Protein AF-A0A3B9SQR9-F1 (afdb_monomer_lite)

Foldseek 3Di:
DCPVVVVVVVQVVVCVVVVHPDGAFDQADPLQVVLVVLLVVLLVQVVCVVVVRHDDDDDDDDQPDPPDDCPPPVDHSDDDQDQDVLLSVLSSVCSDPQNVVLVVVLQVLQKFADDDDDPDDPDDPDPPDGDHIYRNLSVCSSVPPVCVLVSCVQRQQQAADCPDDPRGSSNVRFCLVCLVSNDLSSVLSCCVRGVNDDPVLSVLLLLLLVLVLCLCLVVVPLVLLLQLVAPDDPVSNVVSLVVSQVVQVVVVDHGSDDDPSCCSQFHDPPPHGDPCNSSSSSSSNSSSSNSCVVVCVCVVPVVSGDRDDPPPDD

Secondary structure (DSSP, 8-state):
--HHHHHHHHHHHHHHHTT-SSPPPPSB-HHHHHHHHHHHHHHHHHHHHHTT-------------TTS-TT-TTS-S-------HHHHHHHHHHHSTTTHHHHHHHHHHTBPP------PPTT----S--SPBPBHHHHHHTTTTTTHHHHIIIIIS-----SS-TT-GGGS--HHHHGGG--HHHHHHHIIIII---HHHHHHHHHHHHHHHHHHHHHT-HHHHHHHHH--SHHHHHHHHHHHHHHHHHTTPPPSS-HHHHHHHHBSSSS-B-TTHHHHHHHHHHHHHHHHHHTTHHHH-GGGS-S-------

pLDDT: mean 83.34, std 16.12, range [33.16, 98.31]

Radius of gyration: 23.66 Å; chains: 1; bounding box: 67×44×63 Å

Structure (mmCIF, N/CA/C/O backbone):
data_AF-A0A3B9SQR9-F1
#
_entry.id   AF-A0A3B9SQR9-F1
#
loop_
_atom_site.group_PDB
_atom_site.id
_atom_site.type_symbol
_atom_site.label_atom_id
_atom_site.label_alt_id
_atom_site.label_comp_id
_atom_site.label_asym_id
_atom_site.label_entity_id
_atom_site.label_seq_id
_atom_site.pdbx_PDB_ins_code
_atom_site.Cartn_x
_atom_site.Cartn_y
_atom_site.Cartn_z
_atom_site.occupancy
_atom_site.B_iso_or_equiv
_atom_site.auth_seq_id
_atom_site.auth_comp_id
_atom_site.auth_asym_id
_atom_site.auth_atom_id
_atom_site.pdbx_PDB_model_num
ATOM 1 N N . ASP A 1 1 ? 6.479 4.827 -31.360 1.00 53.56 1 ASP A N 1
ATOM 2 C CA . ASP A 1 1 ? 7.588 5.596 -30.773 1.00 53.56 1 ASP A CA 1
ATOM 3 C C . ASP A 1 1 ? 8.910 5.028 -31.278 1.00 53.56 1 ASP A C 1
ATOM 5 O O . ASP A 1 1 ? 9.155 3.838 -31.109 1.00 53.56 1 ASP A O 1
ATOM 9 N N . LEU A 1 2 ? 9.697 5.840 -31.985 1.00 57.53 2 LEU A N 1
ATOM 10 C CA . LEU A 1 2 ? 10.984 5.440 -32.562 1.00 57.53 2 LEU A CA 1
ATOM 11 C C . LEU A 1 2 ? 12.154 5.707 -31.606 1.00 57.53 2 LEU A C 1
ATOM 13 O O . LEU A 1 2 ? 13.230 5.182 -31.853 1.00 57.53 2 LEU A O 1
ATOM 17 N N . ALA A 1 3 ? 11.965 6.436 -30.498 1.00 67.44 3 ALA A N 1
ATOM 18 C CA . ALA A 1 3 ? 13.071 6.897 -29.654 1.00 67.44 3 ALA A CA 1
ATOM 19 C C . ALA A 1 3 ? 13.888 5.747 -29.039 1.00 67.44 3 ALA A C 1
ATOM 21 O O . ALA A 1 3 ? 15.117 5.778 -29.060 1.00 67.44 3 ALA A O 1
ATOM 22 N N . PHE A 1 4 ? 13.223 4.698 -28.543 1.00 66.56 4 PHE A N 1
ATOM 23 C CA . PHE A 1 4 ? 13.908 3.517 -28.002 1.00 66.56 4 PHE A CA 1
ATOM 24 C C . PHE A 1 4 ? 14.622 2.714 -29.102 1.00 66.56 4 PHE A C 1
ATOM 26 O O . PHE A 1 4 ? 15.752 2.261 -28.920 1.00 66.56 4 PHE A O 1
ATOM 33 N N . LEU A 1 5 ? 13.998 2.586 -30.280 1.00 68.00 5 LEU A N 1
ATOM 34 C CA . LEU A 1 5 ? 14.600 1.924 -31.441 1.00 68.00 5 LEU A CA 1
ATOM 35 C C . LEU A 1 5 ? 15.814 2.703 -31.968 1.00 68.00 5 LEU A C 1
ATOM 37 O O . LEU A 1 5 ? 16.842 2.106 -32.270 1.00 68.00 5 LEU A O 1
ATOM 41 N N . GLU A 1 6 ? 15.704 4.023 -32.075 1.00 76.69 6 GLU A N 1
ATOM 42 C CA . GLU A 1 6 ? 16.765 4.933 -32.504 1.00 76.69 6 GLU A CA 1
ATOM 43 C C . GLU A 1 6 ? 17.919 4.944 -31.507 1.00 76.69 6 GLU A C 1
ATOM 45 O O . GLU A 1 6 ? 19.076 4.869 -31.920 1.00 76.69 6 GLU A O 1
ATOM 50 N N . TYR A 1 7 ? 17.620 4.957 -30.204 1.00 77.69 7 TYR A N 1
ATOM 51 C CA . TYR A 1 7 ? 18.622 4.799 -29.156 1.00 77.69 7 TYR A CA 1
ATOM 52 C C . TYR A 1 7 ? 19.372 3.473 -29.312 1.00 77.69 7 TYR A C 1
ATOM 54 O O . TYR A 1 7 ? 20.599 3.477 -29.414 1.00 77.69 7 TYR A O 1
ATOM 62 N N . ASN A 1 8 ? 18.653 2.353 -29.430 1.00 73.62 8 ASN A N 1
ATOM 63 C CA . ASN A 1 8 ? 19.270 1.035 -29.596 1.00 73.62 8 ASN A CA 1
ATOM 64 C C . ASN A 1 8 ? 20.097 0.941 -30.884 1.00 73.62 8 ASN A C 1
ATOM 66 O O . ASN A 1 8 ? 21.215 0.431 -30.853 1.00 73.62 8 ASN A O 1
ATOM 70 N N . ARG A 1 9 ? 19.602 1.483 -32.005 1.00 77.00 9 ARG A N 1
ATOM 71 C CA . ARG A 1 9 ? 20.349 1.560 -33.275 1.00 77.00 9 ARG A CA 1
ATOM 72 C C . ARG A 1 9 ? 21.627 2.378 -33.128 1.00 77.00 9 ARG A C 1
ATOM 74 O O . ARG A 1 9 ? 22.688 1.936 -33.550 1.00 77.00 9 ARG A O 1
ATOM 81 N N . ARG A 1 10 ? 21.557 3.534 -32.466 1.00 80.88 10 ARG A N 1
ATOM 82 C CA . ARG A 1 10 ? 22.725 4.388 -32.221 1.00 80.88 10 ARG A CA 1
ATOM 83 C C . ARG A 1 10 ? 23.763 3.691 -31.347 1.00 80.88 10 ARG A C 1
ATOM 85 O O . ARG A 1 10 ? 24.956 3.786 -31.620 1.00 80.88 10 ARG A O 1
ATOM 92 N N . VAL A 1 11 ? 23.318 2.998 -30.301 1.00 78.88 11 VAL A N 1
ATOM 93 C CA . VAL A 1 11 ? 24.189 2.234 -29.400 1.00 78.88 11 VAL A CA 1
ATOM 94 C C . VAL A 1 11 ? 24.839 1.054 -30.132 1.00 78.88 11 VAL A C 1
ATOM 96 O O . VAL A 1 11 ? 26.039 0.831 -29.963 1.00 78.88 11 VAL A O 1
ATOM 99 N N . LEU A 1 12 ? 24.091 0.358 -30.994 1.00 77.12 12 LEU A N 1
ATOM 100 C CA . LEU A 1 12 ? 24.608 -0.687 -31.885 1.00 77.12 12 LEU A CA 1
ATOM 101 C C . LEU A 1 12 ? 25.693 -0.153 -32.822 1.00 77.12 12 LEU A C 1
ATOM 103 O O . LEU A 1 12 ? 26.791 -0.707 -32.853 1.00 77.12 12 LEU A O 1
ATOM 107 N N . ASP A 1 13 ? 25.416 0.942 -33.530 1.00 81.25 13 ASP A N 1
ATOM 108 C CA . ASP A 1 13 ? 26.362 1.555 -34.465 1.00 81.25 13 ASP A CA 1
ATOM 109 C C . ASP A 1 13 ? 27.652 1.993 -33.757 1.00 81.25 13 ASP A C 1
ATOM 111 O O . ASP A 1 13 ? 28.753 1.832 -34.285 1.00 81.25 13 ASP A O 1
ATOM 115 N N . LEU A 1 14 ? 27.536 2.537 -32.541 1.00 81.44 14 LEU A N 1
ATOM 116 C CA . LEU A 1 14 ? 28.684 2.921 -31.719 1.00 81.44 14 LEU A CA 1
ATOM 117 C C . LEU A 1 14 ? 29.485 1.704 -31.241 1.00 81.44 14 LEU A C 1
ATOM 119 O O . LEU A 1 14 ? 30.714 1.736 -31.289 1.00 81.44 14 LEU A O 1
ATOM 123 N N . ALA A 1 15 ? 28.819 0.627 -30.816 1.00 77.31 15 ALA A N 1
ATOM 124 C CA . ALA A 1 15 ? 29.482 -0.609 -30.403 1.00 77.31 15 ALA A CA 1
ATOM 125 C C . ALA A 1 15 ? 30.232 -1.268 -31.573 1.00 77.31 15 ALA A C 1
ATOM 127 O O . ALA A 1 15 ? 31.388 -1.663 -31.409 1.00 77.31 15 ALA A O 1
ATOM 128 N N . GLN A 1 16 ? 29.619 -1.296 -32.763 1.00 78.75 16 GLN A N 1
ATOM 129 C CA . GLN A 1 16 ? 30.238 -1.794 -33.995 1.00 78.75 16 GLN A CA 1
ATOM 130 C C . GLN A 1 16 ? 31.461 -0.962 -34.392 1.00 78.75 16 GLN A C 1
ATOM 132 O O . GLN A 1 16 ? 32.530 -1.522 -34.632 1.00 78.75 16 GLN A O 1
ATOM 137 N N . LYS A 1 17 ? 31.345 0.375 -34.388 1.00 82.50 17 LYS A N 1
ATOM 138 C CA . LYS A 1 17 ? 32.472 1.286 -34.674 1.00 82.50 17 LYS A CA 1
ATOM 139 C C . LYS A 1 17 ? 33.614 1.153 -33.666 1.00 82.50 17 LYS A C 1
ATOM 141 O O . LYS A 1 17 ? 34.768 1.343 -34.032 1.00 82.50 17 LYS A O 1
ATOM 146 N N . ALA A 1 18 ? 33.306 0.813 -32.415 1.00 80.38 18 ALA A N 1
ATOM 147 C CA . ALA A 1 18 ? 34.290 0.569 -31.364 1.00 80.38 18 ALA A CA 1
ATOM 148 C C . ALA A 1 18 ? 34.871 -0.862 -31.373 1.00 80.38 18 ALA A C 1
ATOM 150 O O . ALA A 1 18 ? 35.645 -1.197 -30.477 1.00 80.38 18 ALA A O 1
ATOM 151 N N . GLY A 1 19 ? 34.486 -1.719 -32.331 1.00 77.06 19 GLY A N 1
ATOM 152 C CA . GLY A 1 19 ? 34.942 -3.111 -32.414 1.00 77.06 19 GLY A CA 1
ATOM 153 C C . GLY A 1 19 ? 34.480 -3.995 -31.249 1.00 77.06 19 GLY A C 1
ATOM 154 O O . GLY A 1 19 ? 35.086 -5.033 -30.985 1.00 77.06 19 GLY A O 1
ATOM 155 N N . ARG A 1 20 ? 33.434 -3.592 -30.515 1.00 74.44 20 ARG A N 1
ATOM 156 C CA . ARG A 1 20 ? 32.915 -4.352 -29.371 1.00 74.44 20 ARG A CA 1
ATOM 157 C C . ARG A 1 20 ? 31.997 -5.470 -29.856 1.00 74.44 20 ARG A C 1
ATOM 159 O O . ARG A 1 20 ? 31.099 -5.246 -30.659 1.00 74.44 20 ARG A O 1
ATOM 166 N N . THR A 1 21 ? 32.179 -6.667 -29.306 1.00 66.12 21 THR A N 1
ATOM 167 C CA . THR A 1 21 ? 31.341 -7.846 -29.594 1.00 66.12 21 THR A CA 1
ATOM 168 C C . THR A 1 21 ? 30.044 -7.886 -28.785 1.00 66.12 21 THR A C 1
ATOM 170 O O . THR A 1 21 ? 29.181 -8.719 -29.051 1.00 66.12 21 THR A O 1
ATOM 173 N N . LYS A 1 22 ? 29.892 -6.991 -27.801 1.00 64.75 22 LYS A N 1
ATOM 174 C CA . LYS A 1 22 ? 28.705 -6.868 -26.949 1.00 64.75 22 LYS A CA 1
ATOM 175 C C . LYS A 1 22 ? 28.190 -5.434 -26.967 1.00 64.75 22 LYS A C 1
ATOM 177 O O . LYS A 1 22 ? 28.981 -4.487 -26.957 1.00 64.75 22 LYS A O 1
ATOM 182 N N . MET A 1 23 ? 26.867 -5.288 -26.958 1.00 67.44 23 MET A N 1
ATOM 183 C CA . MET A 1 23 ? 26.247 -4.006 -26.637 1.00 67.44 23 MET A CA 1
ATOM 184 C C . MET A 1 23 ? 26.534 -3.630 -25.177 1.00 67.44 23 MET A C 1
ATOM 186 O O . MET A 1 23 ? 26.731 -4.527 -24.353 1.00 67.44 23 MET A O 1
ATOM 190 N N . PRO A 1 24 ? 26.558 -2.326 -24.850 1.00 68.56 24 PRO A N 1
ATOM 191 C CA . PRO A 1 24 ? 26.485 -1.869 -23.467 1.00 68.56 24 PRO A CA 1
ATOM 192 C C . PRO A 1 24 ? 25.310 -2.525 -22.735 1.00 68.56 24 PRO A C 1
ATOM 194 O O . PRO A 1 24 ? 24.259 -2.754 -23.343 1.00 68.56 24 PRO A O 1
ATOM 197 N N . GLU A 1 25 ? 25.487 -2.830 -21.449 1.00 68.12 25 GLU A N 1
ATOM 198 C CA . GLU A 1 25 ? 24.381 -3.331 -20.633 1.00 68.12 25 GLU A CA 1
ATOM 199 C C . GLU A 1 25 ? 23.263 -2.279 -20.559 1.00 68.12 25 GLU A C 1
ATOM 201 O O . GLU A 1 25 ? 23.493 -1.069 -20.641 1.00 68.12 25 GLU A O 1
ATOM 206 N N . ALA A 1 26 ? 22.017 -2.746 -20.453 1.00 73.19 26 ALA A N 1
ATOM 207 C CA . ALA A 1 26 ? 20.882 -1.851 -20.291 1.00 73.19 26 ALA A CA 1
ATOM 208 C C . ALA A 1 26 ? 20.986 -1.090 -18.959 1.00 73.19 26 ALA A C 1
ATOM 210 O O . ALA A 1 26 ? 21.482 -1.617 -17.965 1.00 73.19 26 ALA A O 1
ATOM 211 N N . ARG A 1 27 ? 20.432 0.130 -18.909 1.00 79.81 27 ARG A N 1
ATOM 212 C CA . ARG A 1 27 ? 20.433 0.961 -17.688 1.00 79.81 27 ARG A CA 1
ATOM 213 C C . ARG A 1 27 ? 19.773 0.276 -16.481 1.00 79.81 27 ARG A C 1
ATOM 215 O O . ARG A 1 27 ? 20.148 0.525 -15.335 1.00 79.81 27 ARG A O 1
ATOM 222 N N . SER A 1 28 ? 18.784 -0.575 -16.749 1.00 83.94 28 SER A N 1
ATOM 223 C CA . SER A 1 28 ? 17.898 -1.174 -15.756 1.00 83.94 28 SER A CA 1
ATOM 224 C C . SER A 1 28 ? 17.541 -2.609 -16.102 1.00 83.94 28 SER A C 1
ATOM 226 O O . SER A 1 28 ? 17.685 -3.034 -17.249 1.00 83.94 28 SER A O 1
ATOM 228 N N . SER A 1 29 ? 17.106 -3.371 -15.096 1.00 85.50 29 SER A N 1
ATOM 229 C CA . SER A 1 29 ? 16.683 -4.763 -15.289 1.00 85.50 29 SER A CA 1
ATOM 230 C C . SER A 1 29 ? 15.490 -4.816 -16.238 1.00 85.50 29 SER A C 1
ATOM 232 O O . SER A 1 29 ? 14.734 -3.853 -16.329 1.00 85.50 29 SER A O 1
ATOM 234 N N . ALA A 1 30 ? 15.299 -5.935 -16.938 1.00 83.38 30 ALA A N 1
ATOM 235 C CA . ALA A 1 30 ? 14.287 -6.038 -17.991 1.00 83.38 30 ALA A CA 1
ATOM 236 C C . ALA A 1 30 ? 12.873 -5.651 -17.517 1.00 83.38 30 ALA A C 1
ATOM 238 O O . ALA A 1 30 ? 12.218 -4.828 -18.151 1.00 83.38 30 ALA A O 1
ATOM 239 N N . LYS A 1 31 ? 12.433 -6.173 -16.365 1.00 87.25 31 LYS A N 1
ATOM 240 C CA . LYS A 1 31 ? 11.147 -5.836 -15.735 1.00 87.25 31 LYS A CA 1
ATOM 241 C C . LYS A 1 31 ? 11.047 -4.350 -15.369 1.00 87.25 31 LYS A C 1
ATOM 243 O O . LYS A 1 31 ? 10.080 -3.698 -15.750 1.00 87.25 31 LYS A O 1
ATOM 248 N N . THR A 1 32 ? 12.053 -3.794 -14.689 1.00 91.19 32 THR A N 1
ATOM 249 C CA . THR A 1 32 ? 12.128 -2.352 -14.386 1.00 91.19 32 THR A CA 1
ATOM 250 C C . THR A 1 32 ? 12.046 -1.508 -15.660 1.00 91.19 32 THR A C 1
ATOM 252 O O . THR A 1 32 ? 11.225 -0.599 -15.734 1.00 91.19 32 THR A O 1
ATOM 255 N N . LEU A 1 33 ? 12.845 -1.834 -16.678 1.00 87.62 33 LEU A N 1
ATOM 256 C CA . LEU A 1 33 ? 12.878 -1.122 -17.952 1.00 87.62 33 LEU A CA 1
ATOM 257 C C . LEU A 1 33 ? 11.531 -1.200 -18.681 1.00 87.62 33 LEU A C 1
ATOM 259 O O . LEU A 1 33 ? 11.102 -0.208 -19.266 1.00 87.62 33 LEU A O 1
ATOM 263 N N . LEU A 1 34 ? 10.850 -2.349 -18.629 1.00 86.75 34 LEU A N 1
ATOM 264 C CA . LEU A 1 34 ? 9.520 -2.522 -19.212 1.00 86.75 34 LEU A CA 1
ATOM 265 C C . LEU A 1 34 ? 8.506 -1.568 -18.569 1.00 86.75 34 LEU A C 1
ATOM 267 O O . LEU A 1 34 ? 7.811 -0.854 -19.286 1.00 86.75 34 LEU A O 1
ATOM 271 N N . ILE A 1 35 ? 8.465 -1.500 -17.236 1.00 90.69 35 ILE A N 1
ATOM 272 C CA . ILE A 1 35 ? 7.553 -0.599 -16.515 1.00 90.69 35 ILE A CA 1
ATOM 273 C C . ILE A 1 35 ? 7.898 0.870 -16.783 1.00 90.69 35 ILE A C 1
ATOM 275 O O . ILE A 1 35 ? 7.000 1.652 -17.080 1.00 90.69 35 ILE A O 1
ATOM 279 N N . GLU A 1 36 ? 9.182 1.247 -16.754 1.00 90.81 36 GLU A N 1
ATOM 280 C CA . GLU A 1 36 ? 9.615 2.605 -17.118 1.00 90.81 36 GLU A CA 1
ATOM 281 C C . GLU A 1 36 ? 9.166 2.991 -18.532 1.00 90.81 36 GLU A C 1
ATOM 283 O O . GLU A 1 36 ? 8.640 4.083 -18.738 1.00 90.81 36 GLU A O 1
ATOM 288 N N . THR A 1 37 ? 9.356 2.087 -19.497 1.00 86.56 37 THR A N 1
ATOM 289 C CA . THR A 1 37 ? 8.994 2.317 -20.901 1.00 86.56 37 THR A CA 1
ATOM 290 C C . THR A 1 37 ? 7.483 2.470 -21.052 1.00 86.56 37 THR A C 1
ATOM 292 O O . THR A 1 37 ? 7.031 3.384 -21.735 1.00 86.56 37 THR A O 1
ATOM 295 N N . LEU A 1 38 ? 6.691 1.621 -20.387 1.00 87.00 38 LEU A N 1
ATOM 296 C CA . LEU A 1 38 ? 5.229 1.716 -20.403 1.00 87.00 38 LEU A CA 1
ATOM 297 C C . LEU A 1 38 ? 4.740 3.030 -19.786 1.00 87.00 38 LEU A C 1
ATOM 299 O O . LEU A 1 38 ? 3.925 3.715 -20.395 1.00 87.00 38 LEU A O 1
ATOM 303 N N . LEU A 1 39 ? 5.269 3.419 -18.624 1.00 90.00 39 LEU A N 1
ATOM 304 C CA . LEU A 1 39 ? 4.906 4.680 -17.972 1.00 90.00 39 LEU A CA 1
ATOM 305 C C . LEU A 1 39 ? 5.284 5.898 -18.824 1.00 90.00 39 LEU A C 1
ATOM 307 O O . LEU A 1 39 ? 4.522 6.860 -18.896 1.00 90.00 39 LEU A O 1
ATOM 311 N N . GLU A 1 40 ? 6.445 5.871 -19.484 1.00 88.25 40 GLU A N 1
ATOM 312 C CA . GLU A 1 40 ? 6.863 6.948 -20.383 1.00 88.25 40 GLU A CA 1
ATOM 313 C C . GLU A 1 40 ? 5.946 7.060 -21.603 1.00 88.25 40 GLU A C 1
ATOM 315 O O . GLU A 1 40 ? 5.519 8.164 -21.950 1.00 88.25 40 GLU A O 1
ATOM 320 N N . ILE A 1 41 ? 5.628 5.928 -22.232 1.00 85.44 41 ILE A N 1
ATOM 321 C CA . ILE A 1 41 ? 4.713 5.874 -23.371 1.00 85.44 41 ILE A CA 1
ATOM 322 C C . ILE A 1 41 ? 3.344 6.431 -22.975 1.00 85.44 41 ILE A C 1
ATOM 324 O O . ILE A 1 41 ? 2.788 7.267 -23.682 1.00 85.44 41 ILE A O 1
ATOM 328 N N . GLU A 1 42 ? 2.815 6.015 -21.832 1.00 86.44 42 GLU A N 1
ATOM 329 C CA . GLU A 1 42 ? 1.477 6.410 -21.391 1.00 86.44 42 GLU A CA 1
ATOM 330 C C . GLU A 1 42 ? 1.413 7.865 -20.950 1.00 86.44 42 GLU A C 1
ATOM 332 O O . GLU A 1 42 ? 0.425 8.541 -21.226 1.00 86.44 42 GLU A O 1
ATOM 337 N N . ARG A 1 43 ? 2.498 8.404 -20.382 1.00 86.25 43 ARG A N 1
ATOM 338 C CA . ARG A 1 43 ? 2.622 9.849 -20.156 1.00 86.25 43 ARG A CA 1
ATOM 339 C C . ARG A 1 43 ? 2.481 10.627 -21.453 1.00 86.25 43 ARG A C 1
ATOM 341 O O . ARG A 1 43 ? 1.695 11.567 -21.510 1.00 86.25 43 ARG A O 1
ATOM 348 N N . ARG A 1 44 ? 3.188 10.205 -22.501 1.00 84.38 44 ARG A N 1
ATOM 349 C CA . ARG A 1 44 ? 3.092 10.857 -23.812 1.00 84.38 44 ARG A CA 1
ATOM 350 C C . ARG A 1 44 ? 1.694 10.723 -24.400 1.00 84.38 44 ARG A C 1
ATOM 352 O O . ARG A 1 44 ? 1.151 11.715 -24.861 1.00 84.38 44 ARG A O 1
ATOM 359 N N . ARG A 1 45 ? 1.073 9.539 -24.332 1.00 83.06 45 ARG A N 1
ATOM 360 C CA . ARG A 1 45 ? -0.311 9.352 -24.803 1.00 83.06 45 ARG A CA 1
ATOM 361 C C . ARG A 1 45 ? -1.293 10.252 -24.073 1.00 83.06 45 ARG A C 1
ATOM 363 O O . ARG A 1 45 ? -2.213 10.767 -24.698 1.00 83.06 45 ARG A O 1
ATOM 370 N N . TRP A 1 46 ? -1.122 10.412 -22.764 1.00 82.81 46 TRP A N 1
ATOM 371 C CA . TRP A 1 46 ? -1.974 11.273 -21.959 1.00 82.81 46 TRP A CA 1
ATOM 372 C C . TRP A 1 46 ? -1.819 12.744 -22.370 1.00 82.81 46 TRP A C 1
ATOM 374 O O . TRP A 1 46 ? -2.827 13.404 -22.614 1.00 82.81 46 TRP A O 1
ATOM 384 N N . GLU A 1 47 ? -0.583 13.224 -22.544 1.00 84.25 47 GLU A N 1
ATOM 385 C CA . GLU A 1 47 ? -0.277 14.570 -23.061 1.00 84.25 47 GLU A CA 1
ATOM 386 C C . GLU A 1 47 ? -0.858 14.773 -24.480 1.00 84.25 47 GLU A C 1
ATOM 388 O O . GLU A 1 47 ? -1.602 15.718 -24.735 1.00 84.25 47 GLU A O 1
ATOM 393 N N . GLU A 1 48 ? -0.624 13.831 -25.395 1.00 84.50 48 GLU A N 1
ATOM 394 C CA . GLU A 1 48 ? -1.134 13.875 -26.770 1.00 84.50 48 GLU A CA 1
ATOM 395 C C . GLU A 1 48 ? -2.671 13.821 -26.837 1.00 84.50 48 GLU A C 1
ATOM 397 O O . GLU A 1 48 ? -3.288 14.467 -27.689 1.00 84.50 48 GLU A O 1
ATOM 402 N N . ALA A 1 49 ? -3.319 13.069 -25.942 1.00 82.19 49 ALA A N 1
ATOM 403 C CA . ALA A 1 49 ? -4.774 13.016 -25.846 1.00 82.19 49 ALA A CA 1
ATOM 404 C C . ALA A 1 49 ? -5.364 14.358 -25.386 1.00 82.19 49 ALA A C 1
ATOM 406 O O . ALA A 1 49 ? -6.403 14.766 -25.914 1.00 82.19 49 ALA A O 1
ATOM 407 N N . GLN A 1 50 ? -4.697 15.069 -24.467 1.00 81.75 50 GLN A N 1
ATOM 408 C CA . GLN A 1 50 ? -5.077 16.441 -24.100 1.00 81.75 50 GLN A CA 1
ATOM 409 C C . GLN A 1 50 ? -4.979 17.393 -25.297 1.00 81.75 50 GLN A C 1
ATOM 411 O O . GLN A 1 50 ? -5.878 18.208 -25.512 1.00 81.75 50 GLN A O 1
ATOM 416 N N . ASP A 1 51 ? -3.974 17.191 -26.148 1.00 85.38 51 ASP A N 1
ATOM 417 C CA . ASP A 1 51 ? -3.789 17.915 -27.410 1.00 85.38 51 ASP A CA 1
ATOM 418 C C . ASP A 1 51 ? -4.682 17.402 -28.563 1.00 85.38 51 ASP A C 1
ATOM 420 O O . ASP A 1 51 ? -4.539 17.8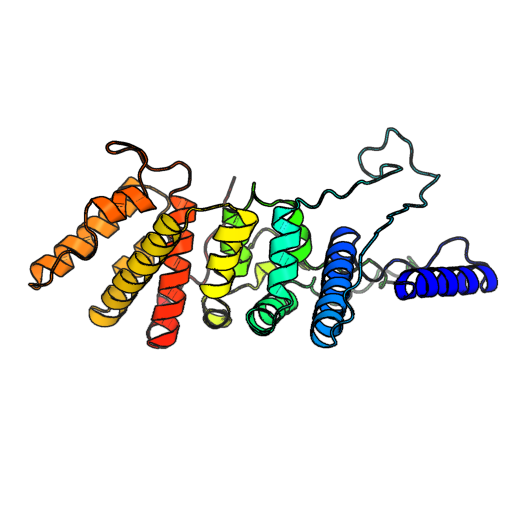31 -29.713 1.00 85.38 51 ASP A O 1
ATOM 424 N N . ARG A 1 52 ? -5.637 16.499 -28.277 1.00 80.31 52 ARG A N 1
ATOM 425 C CA . ARG A 1 52 ? -6.571 15.869 -29.236 1.00 80.31 52 ARG A CA 1
ATOM 426 C C . ARG A 1 52 ? -5.880 15.099 -30.371 1.00 80.31 52 ARG A C 1
ATOM 428 O O . ARG A 1 52 ? -6.385 15.052 -31.495 1.00 80.31 52 ARG A O 1
ATOM 435 N N . ARG A 1 53 ? -4.742 14.467 -30.084 1.00 79.75 53 ARG A N 1
ATOM 436 C CA . ARG A 1 53 ? -3.952 13.647 -31.018 1.00 79.75 53 ARG A CA 1
ATOM 437 C C . ARG A 1 53 ? -3.713 12.239 -30.454 1.00 79.75 53 ARG A C 1
ATOM 439 O O . ARG A 1 53 ? -2.575 11.886 -30.180 1.00 79.75 53 ARG A O 1
ATOM 446 N N . PRO A 1 54 ? -4.754 11.413 -30.261 1.00 71.81 54 PRO A N 1
ATOM 447 C CA . PRO A 1 54 ? -4.580 10.105 -29.637 1.00 71.81 54 PRO A CA 1
ATOM 448 C C . PRO A 1 54 ? -3.649 9.201 -30.458 1.00 71.81 54 PRO A C 1
ATOM 450 O O . PRO A 1 54 ? -3.735 9.157 -31.687 1.00 71.81 54 PRO A O 1
ATOM 453 N N . SER A 1 55 ? -2.804 8.434 -29.770 1.00 67.56 55 SER A N 1
ATOM 454 C CA . SER A 1 55 ? -1.860 7.496 -30.381 1.00 67.56 55 SER A CA 1
ATOM 455 C C . SER A 1 55 ? -2.031 6.064 -29.858 1.00 67.56 55 SER A C 1
ATOM 457 O O . SER A 1 55 ? -2.546 5.818 -28.758 1.00 67.56 55 SER A O 1
ATOM 459 N N . SER A 1 56 ? -1.625 5.098 -30.687 1.00 64.19 56 SER A N 1
ATOM 460 C CA . SER A 1 56 ? -1.609 3.664 -30.379 1.00 64.19 56 SER A CA 1
ATOM 461 C C . SER A 1 56 ? -0.191 3.175 -30.089 1.00 64.19 56 SER A C 1
ATOM 463 O O . SER A 1 56 ? 0.769 3.637 -30.709 1.00 64.19 56 SER A O 1
ATOM 465 N N . VAL A 1 57 ? -0.065 2.177 -29.214 1.00 62.66 57 VAL A N 1
ATOM 466 C CA . VAL A 1 57 ? 1.223 1.601 -28.804 1.00 62.66 57 VAL A CA 1
ATOM 467 C C . VAL A 1 57 ? 1.335 0.172 -29.299 1.00 62.66 57 VAL A C 1
ATOM 469 O O . VAL A 1 57 ? 0.413 -0.625 -29.154 1.00 62.66 57 VAL A O 1
ATOM 472 N N . THR A 1 58 ? 2.498 -0.169 -29.839 1.00 57.59 58 THR A N 1
ATOM 473 C CA . THR A 1 58 ? 2.871 -1.552 -30.133 1.00 57.59 58 THR A CA 1
ATOM 474 C C . THR A 1 58 ? 4.300 -1.757 -29.658 1.00 57.59 58 THR A C 1
ATOM 476 O O . THR A 1 58 ? 5.203 -1.043 -30.096 1.00 57.59 58 THR A O 1
ATOM 479 N N . ALA A 1 59 ? 4.499 -2.700 -28.740 1.00 59.50 59 ALA A N 1
ATOM 480 C CA . ALA A 1 59 ? 5.801 -3.015 -28.169 1.00 59.50 59 ALA A CA 1
ATOM 481 C C . ALA A 1 59 ? 6.285 -4.381 -28.671 1.00 59.50 59 ALA A C 1
ATOM 483 O O . ALA A 1 59 ? 5.522 -5.344 -28.689 1.00 59.50 59 ALA A O 1
ATOM 484 N N . TYR A 1 60 ? 7.561 -4.458 -29.049 1.00 59.50 60 TYR A N 1
ATOM 485 C CA . TYR A 1 60 ? 8.240 -5.695 -29.430 1.00 59.50 60 TYR A CA 1
ATOM 486 C C . TYR A 1 60 ? 9.472 -5.862 -28.539 1.00 59.50 60 TYR A C 1
ATOM 488 O O . TYR A 1 60 ? 10.331 -4.979 -28.513 1.00 59.50 60 TYR A O 1
ATOM 496 N N . LEU A 1 61 ? 9.566 -6.979 -27.816 1.00 61.28 61 LEU A N 1
ATOM 497 C CA . LEU A 1 61 ? 10.749 -7.344 -27.036 1.00 61.28 61 LEU A CA 1
ATOM 498 C C . LEU A 1 61 ? 11.505 -8.451 -27.771 1.00 61.28 61 LEU A C 1
ATOM 500 O O . LEU A 1 61 ? 10.943 -9.506 -28.046 1.00 61.28 61 LEU A O 1
ATOM 504 N N . LEU A 1 62 ? 12.775 -8.206 -28.087 1.00 62.38 62 LEU A N 1
ATOM 505 C CA . LEU A 1 62 ? 13.647 -9.159 -28.771 1.00 62.38 62 LEU A CA 1
ATOM 506 C C . LEU A 1 62 ? 14.913 -9.345 -27.925 1.00 62.38 62 LEU A C 1
ATOM 508 O O . LEU A 1 62 ? 15.720 -8.419 -27.824 1.00 62.38 62 LEU A O 1
ATOM 512 N N . SER A 1 63 ? 15.090 -10.514 -27.301 1.00 53.94 63 SER A N 1
ATOM 513 C CA . SER A 1 63 ? 16.345 -10.875 -26.630 1.00 53.94 63 SER A CA 1
ATOM 514 C C . SER A 1 63 ? 17.323 -11.463 -27.645 1.00 53.94 63 SER A C 1
ATOM 516 O O . SER A 1 63 ? 16.965 -12.306 -28.463 1.00 53.94 63 SER A O 1
ATOM 518 N N . ASN A 1 64 ? 18.576 -11.008 -27.608 1.00 53.97 64 ASN A N 1
ATOM 519 C CA . ASN A 1 64 ? 19.621 -11.467 -28.520 1.00 53.97 64 ASN A CA 1
ATOM 520 C C . ASN A 1 64 ? 20.696 -12.232 -27.736 1.00 53.97 64 ASN A C 1
ATOM 522 O O . ASN A 1 64 ? 21.831 -11.779 -27.604 1.00 53.97 64 ASN A O 1
ATOM 526 N N . SER A 1 65 ? 20.328 -13.378 -27.160 1.00 53.09 65 SER A N 1
ATOM 527 C CA . SER A 1 65 ? 21.278 -14.317 -26.555 1.00 53.09 65 SER A CA 1
ATOM 528 C C . SER A 1 65 ? 21.257 -15.640 -27.318 1.00 53.09 65 SER A C 1
ATOM 530 O O . SER A 1 65 ? 20.806 -16.664 -26.823 1.00 53.09 65 SER A O 1
ATOM 532 N N . GLY A 1 66 ? 21.785 -15.647 -28.543 1.00 50.94 66 GLY A N 1
ATOM 533 C CA . GLY A 1 66 ? 21.947 -16.876 -29.335 1.00 50.94 66 GLY A CA 1
ATOM 534 C C . GLY A 1 66 ? 23.000 -17.861 -28.793 1.00 50.94 66 GLY A C 1
ATOM 535 O O . GLY A 1 66 ? 23.491 -18.683 -29.558 1.00 50.94 66 GLY A O 1
ATOM 536 N N . GLN A 1 67 ? 23.406 -17.749 -27.520 1.00 52.84 67 GLN A N 1
ATOM 537 C CA . GLN A 1 67 ? 24.451 -18.573 -26.891 1.00 52.84 67 GLN A CA 1
ATOM 538 C C . GLN A 1 67 ? 24.001 -19.307 -25.619 1.00 52.84 67 GLN A C 1
ATOM 540 O O . GLN A 1 67 ? 24.798 -20.051 -25.048 1.00 52.84 67 GLN A O 1
ATOM 545 N N . SER A 1 68 ? 22.763 -19.132 -25.157 1.00 53.66 68 SER A N 1
ATOM 546 C CA . SER A 1 68 ? 22.251 -19.893 -24.016 1.00 53.66 68 SER A CA 1
ATOM 547 C C . SER A 1 68 ? 21.787 -21.282 -24.446 1.00 53.66 68 SER A C 1
ATOM 549 O O . SER A 1 68 ? 21.105 -21.448 -25.459 1.00 53.66 68 SER A O 1
ATOM 551 N N . ASN A 1 69 ? 22.171 -22.297 -23.670 1.00 54.78 69 ASN A N 1
ATOM 552 C CA . ASN A 1 69 ? 21.665 -23.653 -23.835 1.00 54.78 69 ASN A CA 1
ATOM 553 C C . ASN A 1 69 ? 20.133 -23.625 -23.641 1.00 54.78 69 ASN A C 1
ATOM 555 O O . ASN A 1 69 ? 19.689 -23.143 -22.600 1.00 54.78 69 ASN A O 1
ATOM 559 N N . PRO A 1 70 ? 19.321 -24.153 -24.578 1.00 56.59 70 PRO A N 1
ATOM 560 C CA . PRO A 1 70 ? 17.864 -24.221 -24.429 1.00 56.59 70 PRO A CA 1
ATOM 561 C C . PRO A 1 70 ? 17.381 -24.947 -23.163 1.00 56.59 70 PRO A C 1
ATOM 563 O O . PRO A 1 70 ? 16.217 -24.819 -22.802 1.00 56.59 70 PRO A O 1
ATOM 566 N N . LEU A 1 71 ? 18.261 -25.714 -22.511 1.00 56.34 71 LEU A N 1
ATOM 567 C CA . LEU A 1 71 ? 18.002 -26.463 -21.280 1.00 56.34 71 LEU A CA 1
ATOM 568 C C . LEU A 1 71 ? 18.559 -25.788 -20.009 1.00 56.34 71 LEU A C 1
ATOM 570 O O . LEU A 1 71 ? 18.460 -26.366 -18.930 1.00 56.34 71 LEU A O 1
ATOM 574 N N . ASP A 1 72 ? 19.179 -24.607 -20.107 1.00 60.25 72 ASP A N 1
ATOM 575 C CA . ASP A 1 72 ? 19.645 -23.857 -18.933 1.00 60.25 72 ASP A CA 1
ATOM 576 C C . ASP A 1 72 ? 18.520 -22.969 -18.383 1.00 60.25 72 ASP A C 1
ATOM 578 O O . ASP A 1 72 ? 18.336 -21.828 -18.807 1.00 60.25 72 ASP A O 1
ATOM 582 N N . GLU A 1 73 ? 17.771 -23.491 -17.406 1.00 55.22 73 GLU A N 1
ATOM 583 C CA . GLU A 1 73 ? 16.690 -22.765 -16.715 1.00 55.22 73 GLU A CA 1
ATOM 584 C C . GLU A 1 73 ? 17.158 -21.463 -16.041 1.00 55.22 73 GLU A C 1
ATOM 586 O O . GLU A 1 73 ? 16.340 -20.597 -15.734 1.00 55.22 73 GLU A O 1
ATOM 591 N N . ARG A 1 74 ? 18.464 -21.294 -15.789 1.00 55.16 74 ARG A N 1
ATOM 592 C CA . ARG A 1 74 ? 19.000 -20.075 -15.162 1.00 55.16 74 ARG A CA 1
ATOM 593 C C . ARG A 1 74 ? 19.263 -18.958 -16.163 1.00 55.16 74 ARG A C 1
ATOM 595 O O . ARG A 1 74 ? 19.482 -17.828 -15.730 1.00 55.16 74 ARG A O 1
ATOM 602 N N . ASN A 1 75 ? 19.307 -19.270 -17.456 1.00 54.41 75 ASN A N 1
ATOM 603 C CA . ASN A 1 75 ? 19.640 -18.312 -18.501 1.00 54.41 75 ASN A CA 1
ATOM 604 C C . ASN A 1 75 ? 18.967 -18.720 -19.825 1.00 54.41 75 ASN A C 1
ATOM 606 O O . ASN A 1 75 ? 19.659 -19.084 -20.779 1.00 54.41 75 ASN A O 1
ATOM 610 N N . PRO A 1 76 ? 17.624 -18.726 -19.891 1.00 55.94 76 PRO A N 1
ATOM 611 C CA . PRO A 1 76 ? 16.920 -19.212 -21.067 1.00 55.94 76 PRO A CA 1
ATOM 612 C C . PRO A 1 76 ? 17.239 -18.345 -22.301 1.00 55.94 76 PRO A C 1
ATOM 614 O O . PRO A 1 76 ? 17.500 -17.146 -22.187 1.00 55.94 76 PRO A O 1
ATOM 617 N N . PRO A 1 77 ? 17.227 -18.922 -23.515 1.00 57.88 77 PRO A N 1
ATOM 618 C CA . PRO A 1 77 ? 17.444 -18.172 -24.758 1.00 57.88 77 PRO A CA 1
ATOM 619 C C . PRO A 1 77 ? 16.354 -17.125 -25.040 1.00 57.88 77 PRO A C 1
ATOM 621 O O . PRO A 1 77 ? 16.590 -16.175 -25.790 1.00 57.88 77 PRO A O 1
ATOM 624 N N . LEU A 1 78 ? 15.181 -17.280 -24.422 1.00 62.84 78 LEU A N 1
ATOM 625 C CA . LEU A 1 78 ? 14.049 -16.368 -24.506 1.00 62.84 78 LEU A CA 1
ATOM 626 C C . LEU A 1 78 ? 13.370 -16.279 -23.136 1.00 62.84 78 LEU A C 1
ATOM 628 O O . LEU A 1 78 ? 12.871 -17.283 -22.636 1.00 62.84 78 LEU A O 1
ATOM 632 N N . ASP A 1 79 ? 13.306 -15.070 -22.583 1.00 62.31 79 ASP A N 1
ATOM 633 C CA . ASP A 1 79 ? 12.481 -14.746 -21.419 1.00 62.31 79 ASP A CA 1
ATOM 634 C C . ASP A 1 79 ? 11.255 -13.952 -21.874 1.00 62.31 79 ASP A C 1
ATOM 636 O O . ASP A 1 79 ? 11.380 -12.914 -22.531 1.00 62.31 79 ASP A O 1
ATOM 640 N N . ILE A 1 80 ? 10.064 -14.427 -21.507 1.00 67.12 80 ILE A N 1
ATOM 641 C CA . ILE A 1 80 ? 8.801 -13.735 -21.776 1.00 67.12 80 ILE A CA 1
ATOM 642 C C . ILE A 1 80 ? 8.296 -13.130 -20.469 1.00 67.12 80 ILE A C 1
ATOM 644 O O . ILE A 1 80 ? 7.995 -13.836 -19.508 1.00 67.12 80 ILE A O 1
ATOM 648 N N . TYR A 1 81 ? 8.184 -11.803 -20.438 1.00 71.94 81 TYR A N 1
ATOM 649 C CA . TYR A 1 81 ? 7.604 -11.086 -19.308 1.00 71.94 81 TYR A CA 1
ATOM 650 C C . TYR A 1 81 ? 6.120 -10.851 -19.561 1.00 71.94 81 TYR A C 1
ATOM 652 O O . TYR A 1 81 ? 5.742 -10.084 -20.446 1.00 71.94 81 TYR A O 1
ATOM 660 N N . HIS A 1 82 ? 5.282 -11.502 -18.762 1.00 73.56 82 HIS A N 1
ATOM 661 C CA . HIS A 1 82 ? 3.839 -11.315 -18.797 1.00 73.56 82 HIS A CA 1
ATOM 662 C C . HIS A 1 82 ? 3.436 -10.233 -17.797 1.00 73.56 82 HIS A C 1
ATOM 664 O O . HIS A 1 82 ? 3.713 -10.354 -16.605 1.00 73.56 82 HIS A O 1
ATOM 670 N N . LEU A 1 83 ? 2.790 -9.176 -18.290 1.00 76.81 83 LEU A N 1
ATOM 671 C CA . LEU A 1 83 ? 2.177 -8.144 -17.463 1.00 76.81 83 LEU A CA 1
ATOM 672 C C . LEU A 1 83 ? 0.656 -8.223 -17.664 1.00 76.81 83 LEU A C 1
ATOM 674 O O . LEU A 1 83 ? 0.205 -7.975 -18.785 1.00 76.81 83 LEU A O 1
ATOM 678 N N . PRO A 1 84 ? -0.125 -8.608 -16.638 1.00 78.38 84 PRO A N 1
ATOM 679 C CA . PRO A 1 84 ? -1.581 -8.674 -16.744 1.00 78.38 84 PRO A CA 1
ATOM 680 C C . PRO A 1 84 ? -2.192 -7.322 -17.138 1.00 78.38 84 PRO A C 1
ATOM 682 O O . PRO A 1 84 ? -1.648 -6.264 -16.800 1.00 78.38 84 PRO A O 1
ATOM 685 N N . LEU A 1 85 ? -3.327 -7.347 -17.843 1.00 78.88 85 LEU A N 1
ATOM 686 C CA . LEU A 1 85 ? -3.999 -6.132 -18.326 1.00 78.88 85 LEU A CA 1
ATOM 687 C C . LEU A 1 85 ? -4.427 -5.225 -17.165 1.00 78.88 85 LEU A C 1
ATOM 689 O O . LEU A 1 85 ? -4.320 -4.005 -17.251 1.00 78.88 85 LEU A O 1
ATOM 693 N N . GLU A 1 86 ? -4.818 -5.825 -16.052 1.00 83.94 86 GLU A N 1
ATOM 694 C CA . GLU A 1 86 ? -5.148 -5.178 -14.785 1.00 83.94 86 GLU A CA 1
ATOM 695 C C . GLU A 1 86 ? -3.998 -4.282 -14.294 1.00 83.94 86 GLU A C 1
ATOM 697 O O . GLU A 1 86 ? -4.195 -3.122 -13.926 1.00 83.94 86 GLU A O 1
ATOM 702 N N . ILE A 1 87 ? -2.756 -4.777 -14.382 1.00 87.31 87 ILE A N 1
ATOM 703 C CA . ILE A 1 87 ? -1.561 -4.006 -14.018 1.00 87.31 87 ILE A CA 1
ATOM 704 C C . ILE A 1 87 ? -1.314 -2.878 -15.016 1.00 87.31 87 ILE A C 1
ATOM 706 O O . ILE A 1 87 ? -0.893 -1.794 -14.615 1.00 87.31 87 ILE A O 1
ATOM 710 N N . THR A 1 88 ? -1.598 -3.088 -16.305 1.00 84.81 88 THR A N 1
ATOM 711 C CA . THR A 1 88 ? -1.476 -2.007 -17.293 1.00 84.81 88 THR A CA 1
ATOM 712 C C . THR A 1 88 ? -2.478 -0.882 -17.026 1.00 84.81 88 THR A C 1
ATOM 714 O O . THR A 1 88 ? -2.058 0.267 -16.926 1.00 84.81 88 THR A O 1
ATOM 717 N N . SER A 1 89 ? -3.754 -1.190 -16.772 1.00 86.62 89 SER A N 1
ATOM 718 C CA . SER A 1 89 ? -4.780 -0.197 -16.406 1.00 86.62 89 SER A CA 1
ATOM 719 C C . SER A 1 89 ? -4.416 0.575 -15.135 1.00 86.62 89 SER A C 1
ATOM 721 O O . SER A 1 89 ? -4.552 1.804 -15.076 1.00 86.62 89 SER A O 1
ATOM 723 N N . PHE A 1 90 ? -3.873 -0.129 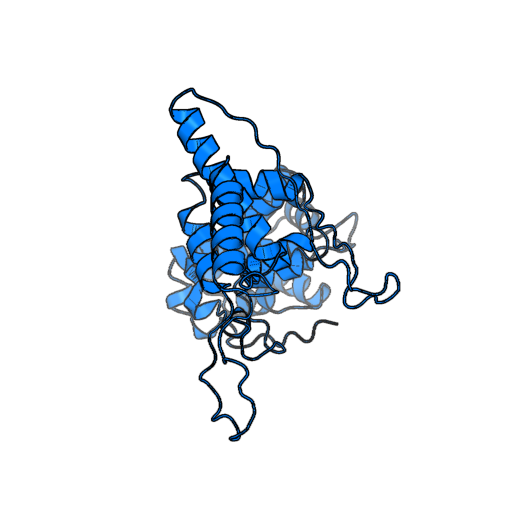-14.139 1.00 92.81 90 PHE A N 1
ATOM 724 C CA . PHE A 1 90 ? -3.332 0.480 -12.928 1.00 92.81 90 PHE A CA 1
ATOM 725 C C . PHE A 1 90 ? -2.190 1.462 -13.242 1.00 92.81 90 PHE A C 1
ATOM 727 O O . PHE A 1 90 ? -2.259 2.626 -12.846 1.00 92.81 90 PHE A O 1
ATOM 734 N N . LEU A 1 91 ? -1.176 1.042 -14.007 1.00 91.75 91 LEU A N 1
ATOM 735 C CA . LEU A 1 91 ? -0.052 1.900 -14.412 1.00 91.75 91 LEU A CA 1
ATOM 736 C C . LEU A 1 91 ? -0.505 3.127 -15.205 1.00 91.75 91 LEU A C 1
ATOM 738 O O . LEU A 1 91 ? 0.027 4.216 -14.997 1.00 91.75 91 LEU A O 1
ATOM 742 N N . PHE A 1 92 ? -1.503 2.978 -16.076 1.00 88.81 92 PHE A N 1
ATOM 743 C CA . PHE A 1 92 ? -2.034 4.086 -16.874 1.00 88.81 92 PHE A CA 1
ATOM 744 C C . PHE A 1 92 ? -2.700 5.130 -15.977 1.00 88.81 92 PHE A C 1
ATOM 746 O O . PHE A 1 92 ? -2.502 6.333 -16.147 1.00 88.81 92 PHE A O 1
ATOM 753 N N . SER A 1 93 ? -3.424 4.675 -14.956 1.00 92.06 93 SER A N 1
ATOM 754 C CA . SER A 1 93 ? -4.039 5.560 -13.967 1.00 92.06 93 SER A CA 1
ATOM 755 C C . SER A 1 93 ? -2.993 6.330 -13.150 1.00 92.06 93 SER A C 1
ATOM 757 O O . SER A 1 93 ? -3.184 7.518 -12.871 1.00 92.06 93 SER A O 1
ATOM 759 N N . LEU A 1 94 ? -1.858 5.699 -12.823 1.00 93.06 94 LEU A N 1
ATOM 760 C CA . LEU A 1 94 ? -0.765 6.310 -12.051 1.00 93.06 94 LEU A CA 1
ATOM 761 C C . LEU A 1 94 ? -0.063 7.475 -12.766 1.00 93.06 94 LEU A C 1
ATOM 763 O O . LEU A 1 94 ? 0.546 8.317 -12.106 1.00 93.06 94 LEU A O 1
ATOM 767 N N . VAL A 1 95 ? -0.149 7.543 -14.096 1.00 89.50 95 VAL A N 1
ATOM 768 C CA . VAL A 1 95 ? 0.428 8.636 -14.897 1.00 89.50 95 VAL A CA 1
ATOM 769 C C . VAL A 1 95 ? -0.343 9.946 -14.719 1.00 89.50 95 VAL A C 1
ATOM 771 O O . VAL A 1 95 ? 0.239 11.023 -14.862 1.00 89.50 95 VAL A O 1
ATOM 774 N N . SER A 1 96 ? -1.630 9.871 -14.376 1.00 88.94 96 SER A N 1
ATOM 775 C CA . SER A 1 96 ? -2.469 11.056 -14.196 1.00 88.94 96 SER A CA 1
ATOM 776 C C . SER A 1 96 ? -2.021 11.920 -13.012 1.00 88.94 96 SER A C 1
ATOM 778 O O . SER A 1 96 ? -1.527 11.419 -11.996 1.00 88.94 96 SER A O 1
ATOM 780 N N . ASP A 1 97 ? -2.284 13.226 -13.100 1.00 88.81 97 ASP A N 1
ATOM 781 C CA . ASP A 1 97 ? -1.954 14.199 -12.046 1.00 88.81 97 ASP A CA 1
ATOM 782 C C . ASP A 1 97 ? -2.561 13.850 -10.682 1.00 88.81 97 ASP A C 1
ATOM 784 O O . ASP A 1 97 ? -2.045 14.259 -9.643 1.00 88.81 97 ASP A O 1
ATOM 788 N N . ALA A 1 98 ? -3.635 13.054 -10.666 1.00 91.75 98 ALA A N 1
ATOM 789 C CA . ALA A 1 98 ? -4.250 12.595 -9.434 1.00 91.75 98 ALA A CA 1
ATOM 790 C C . ALA A 1 98 ? -3.297 11.723 -8.597 1.00 91.75 98 ALA A C 1
ATOM 792 O O . ALA A 1 98 ? -3.293 11.858 -7.378 1.00 91.75 98 ALA A O 1
ATOM 793 N N . TYR A 1 99 ? -2.501 10.844 -9.204 1.00 94.94 99 TYR A N 1
ATOM 794 C CA . TYR A 1 99 ? -1.728 9.832 -8.465 1.00 94.94 99 TYR A CA 1
ATOM 795 C C . TYR A 1 99 ? -0.213 9.995 -8.613 1.00 94.94 99 TYR A C 1
ATOM 797 O O . TYR A 1 99 ? 0.552 9.468 -7.804 1.00 94.94 99 TYR A O 1
ATOM 805 N N . ARG A 1 100 ? 0.227 10.742 -9.630 1.00 92.50 100 ARG A N 1
ATOM 806 C CA . ARG A 1 100 ? 1.624 10.817 -10.061 1.00 92.50 100 ARG A CA 1
ATOM 807 C C . ARG A 1 100 ? 2.598 11.223 -8.956 1.00 92.50 100 ARG A C 1
ATOM 809 O O . ARG A 1 100 ? 3.660 10.618 -8.840 1.00 92.50 100 ARG A O 1
ATOM 816 N N . SER A 1 101 ? 2.281 12.248 -8.166 1.00 94.81 101 SER A N 1
ATOM 817 C CA . SER A 1 101 ? 3.191 12.753 -7.125 1.00 94.81 101 SER A CA 1
ATOM 818 C C . SER A 1 101 ? 3.421 11.722 -6.016 1.00 94.81 101 SER A C 1
ATOM 820 O O . SER A 1 101 ? 4.567 11.406 -5.697 1.00 94.81 101 SER A O 1
ATOM 822 N N . GLU A 1 102 ? 2.341 11.156 -5.479 1.00 95.12 102 GLU A N 1
ATOM 823 C CA . GLU A 1 102 ? 2.372 10.131 -4.430 1.00 95.12 102 GLU A CA 1
ATOM 824 C C . GLU A 1 102 ? 3.070 8.856 -4.927 1.00 95.12 102 GLU A C 1
ATOM 826 O O . GLU A 1 102 ? 3.943 8.308 -4.250 1.00 95.12 102 GLU A O 1
ATOM 831 N N . TRP A 1 103 ? 2.753 8.418 -6.150 1.00 96.44 103 TRP A N 1
ATOM 832 C CA . TRP A 1 103 ? 3.375 7.244 -6.759 1.00 96.44 103 TRP A CA 1
ATOM 833 C C . TRP A 1 103 ? 4.878 7.419 -6.984 1.00 96.44 103 TRP A C 1
ATOM 835 O O . TRP A 1 103 ? 5.664 6.514 -6.682 1.00 96.44 103 TRP A O 1
ATOM 845 N N . ASN A 1 104 ? 5.301 8.585 -7.477 1.00 96.19 104 ASN A N 1
ATOM 846 C CA . ASN A 1 104 ? 6.716 8.878 -7.687 1.00 96.19 104 ASN A CA 1
ATOM 847 C C . ASN A 1 104 ? 7.481 8.892 -6.361 1.00 96.19 104 ASN A C 1
ATOM 849 O O . ASN A 1 104 ? 8.557 8.305 -6.282 1.00 96.19 104 ASN A O 1
ATOM 853 N N . ALA A 1 105 ? 6.898 9.455 -5.298 1.00 96.69 105 ALA A N 1
ATOM 854 C CA . ALA A 1 105 ? 7.525 9.470 -3.979 1.00 96.69 105 ALA A CA 1
ATOM 855 C C . ALA A 1 105 ? 7.778 8.053 -3.424 1.00 96.69 105 ALA A C 1
ATOM 857 O O . ALA A 1 105 ? 8.809 7.818 -2.785 1.00 96.69 105 ALA A O 1
ATOM 858 N N . ILE A 1 106 ? 6.874 7.099 -3.684 1.00 96.88 106 ILE A N 1
ATOM 859 C CA . ILE A 1 106 ? 7.059 5.676 -3.341 1.00 96.88 106 ILE A CA 1
ATOM 860 C C . ILE A 1 106 ? 8.101 5.027 -4.263 1.00 96.88 106 ILE A C 1
ATOM 862 O O . ILE A 1 106 ? 8.985 4.312 -3.785 1.00 96.88 106 ILE A O 1
ATOM 866 N N . THR A 1 107 ? 8.020 5.296 -5.568 1.00 96.50 107 THR A N 1
ATOM 867 C CA . THR A 1 107 ? 8.925 4.761 -6.598 1.00 96.50 107 THR A CA 1
ATOM 868 C C . THR A 1 107 ? 10.380 5.135 -6.325 1.00 96.50 107 THR A C 1
ATOM 870 O O . THR A 1 107 ? 11.261 4.279 -6.421 1.00 96.50 107 THR A O 1
ATOM 873 N N . GLU A 1 108 ? 10.644 6.389 -5.955 1.00 95.75 108 GLU A N 1
ATOM 874 C CA . GLU A 1 108 ? 11.987 6.905 -5.671 1.00 95.75 108 GLU A CA 1
ATOM 875 C C . GLU A 1 108 ? 12.691 6.116 -4.561 1.00 95.75 108 GLU A C 1
ATOM 877 O O . GLU A 1 108 ? 13.894 5.862 -4.633 1.00 95.75 108 GLU A O 1
ATOM 882 N N . ARG A 1 109 ? 11.926 5.651 -3.571 1.00 95.31 109 ARG A N 1
ATOM 883 C CA . ARG A 1 109 ? 12.423 4.863 -2.434 1.00 95.31 109 ARG A CA 1
ATOM 884 C C . ARG A 1 109 ? 12.598 3.385 -2.738 1.00 95.31 109 ARG A C 1
ATOM 886 O O . ARG A 1 109 ? 13.191 2.674 -1.941 1.00 95.31 109 ARG A O 1
ATOM 893 N N . ALA A 1 110 ? 12.094 2.910 -3.871 1.00 95.75 110 ALA A N 1
ATOM 894 C CA . ALA A 1 110 ? 12.171 1.505 -4.251 1.00 95.75 110 ALA A CA 1
ATOM 895 C C . ALA A 1 110 ? 13.375 1.184 -5.153 1.00 95.75 110 ALA A C 1
ATOM 897 O O . ALA A 1 110 ? 13.591 0.025 -5.518 1.00 95.75 110 ALA A O 1
ATOM 898 N N . TRP A 1 111 ? 14.190 2.182 -5.499 1.00 95.38 111 TRP A N 1
ATOM 899 C CA . TRP A 1 111 ? 15.400 1.981 -6.286 1.00 95.38 111 TRP A CA 1
ATOM 900 C C . TRP A 1 111 ? 16.511 1.288 -5.497 1.00 95.38 111 TRP A C 1
ATOM 902 O O . TRP A 1 111 ? 16.863 1.703 -4.396 1.00 95.38 111 TRP A O 1
ATOM 912 N N . GLN A 1 112 ? 17.133 0.279 -6.113 1.00 93.50 112 GLN A N 1
ATOM 913 C CA . GLN A 1 112 ? 18.297 -0.423 -5.568 1.00 93.50 112 GLN A CA 1
ATOM 914 C C . GLN A 1 112 ? 19.364 0.549 -5.054 1.00 93.50 112 GLN A C 1
ATOM 916 O O . GLN A 1 112 ? 19.726 1.508 -5.744 1.00 93.50 112 GLN A O 1
ATOM 921 N N . MET A 1 113 ? 19.872 0.299 -3.850 1.00 89.56 113 MET A N 1
ATOM 922 C CA . MET A 1 113 ? 20.870 1.158 -3.223 1.00 89.56 113 MET A CA 1
ATOM 923 C C . MET A 1 113 ? 22.250 0.949 -3.843 1.00 89.56 113 MET A C 1
ATOM 925 O O . MET A 1 113 ? 22.642 -0.168 -4.182 1.00 89.56 113 MET A O 1
ATOM 929 N N . VAL A 1 114 ? 23.008 2.039 -3.956 1.00 85.06 114 VAL A N 1
ATOM 930 C CA . VAL A 1 114 ? 24.411 1.981 -4.367 1.00 85.06 114 VAL A CA 1
ATOM 931 C C . VAL A 1 114 ? 25.247 1.681 -3.129 1.00 85.06 114 VAL A C 1
ATOM 933 O O . VAL A 1 114 ? 25.370 2.520 -2.239 1.00 85.06 114 VAL A O 1
ATOM 936 N N . LEU A 1 115 ? 25.804 0.473 -3.056 1.00 79.06 115 LEU A N 1
ATOM 937 C CA . LEU A 1 115 ? 26.687 0.096 -1.956 1.00 79.06 115 LEU A CA 1
ATOM 938 C C . LEU A 1 115 ? 28.072 0.736 -2.133 1.00 79.06 115 LEU A C 1
ATOM 940 O O . LEU A 1 115 ? 28.582 0.783 -3.257 1.00 79.06 115 LEU A O 1
ATOM 944 N N . PRO A 1 116 ? 28.721 1.187 -1.045 1.00 72.12 116 PRO A N 1
ATOM 945 C CA . PRO A 1 116 ? 30.090 1.671 -1.114 1.00 72.12 116 PRO A CA 1
ATOM 946 C C . PRO A 1 116 ? 31.008 0.545 -1.605 1.00 72.12 116 PRO A C 1
ATOM 948 O O . PRO A 1 116 ? 30.935 -0.592 -1.132 1.00 72.12 116 PRO A O 1
ATOM 951 N N . ALA A 1 117 ? 31.876 0.855 -2.569 1.00 66.19 117 ALA A N 1
ATOM 952 C CA . ALA A 1 117 ? 32.777 -0.127 -3.158 1.00 66.19 117 ALA A CA 1
ATOM 953 C C . ALA A 1 117 ? 33.667 -0.756 -2.070 1.00 66.19 117 ALA A C 1
ATOM 955 O O . ALA A 1 117 ? 34.563 -0.108 -1.525 1.00 66.19 117 ALA A O 1
ATOM 956 N N . LYS A 1 118 ? 33.449 -2.040 -1.754 1.00 58.41 118 LYS A N 1
ATOM 957 C CA . LYS A 1 118 ? 34.396 -2.809 -0.933 1.00 58.41 118 LYS A CA 1
ATOM 958 C C . LYS A 1 118 ? 35.741 -2.808 -1.667 1.00 58.41 118 LYS A C 1
ATOM 960 O O . LYS A 1 118 ? 35.779 -3.121 -2.856 1.00 58.41 118 LYS A O 1
ATOM 965 N N . ARG A 1 119 ? 36.828 -2.432 -0.974 1.00 47.62 119 ARG A N 1
ATOM 966 C CA . ARG A 1 119 ? 38.205 -2.400 -1.509 1.00 47.62 119 ARG A CA 1
ATOM 967 C C . ARG A 1 119 ? 38.473 -3.680 -2.311 1.00 47.62 119 ARG A C 1
ATOM 969 O O . ARG A 1 119 ? 38.617 -4.752 -1.725 1.00 47.62 119 ARG A O 1
ATOM 976 N N . LYS A 1 120 ? 38.501 -3.580 -3.644 1.00 44.94 120 LYS A N 1
ATOM 977 C CA . LYS A 1 120 ? 38.752 -4.731 -4.517 1.00 44.94 120 LYS A CA 1
ATOM 978 C C . LYS A 1 120 ? 40.143 -5.298 -4.231 1.00 44.94 120 LYS A C 1
ATOM 980 O O . LYS A 1 120 ? 41.123 -4.558 -4.143 1.00 44.94 120 LYS A O 1
ATOM 985 N N . LYS A 1 121 ? 40.227 -6.625 -4.116 1.00 41.78 121 LYS A N 1
ATOM 986 C CA . LYS A 1 121 ? 41.488 -7.372 -4.165 1.00 41.78 121 LYS A CA 1
ATOM 987 C C . LYS A 1 121 ? 42.099 -7.131 -5.554 1.00 41.78 121 LYS A C 1
ATOM 989 O O . LYS A 1 121 ? 41.428 -7.338 -6.562 1.00 41.78 121 LYS A O 1
ATOM 994 N N . LYS A 1 122 ? 43.337 -6.636 -5.592 1.00 36.19 122 LYS A N 1
ATOM 995 C CA . LYS A 1 122 ? 44.103 -6.316 -6.809 1.00 36.19 122 LYS A CA 1
ATOM 996 C C . LYS A 1 122 ? 44.139 -7.558 -7.723 1.00 36.19 122 LYS A C 1
ATOM 998 O O . LYS A 1 122 ? 44.679 -8.573 -7.295 1.00 36.19 122 LYS A O 1
ATOM 1003 N N . GLY A 1 123 ? 43.547 -7.494 -8.923 1.00 39.50 123 GLY A N 1
ATOM 1004 C CA . GLY A 1 123 ? 43.670 -8.561 -9.935 1.00 39.50 123 GLY A CA 1
ATOM 1005 C C . GLY A 1 123 ? 42.414 -8.994 -10.706 1.00 39.50 123 GLY A C 1
ATOM 1006 O O . GLY A 1 123 ? 42.512 -9.933 -11.483 1.00 39.50 123 GLY A O 1
ATOM 1007 N N . THR A 1 124 ? 41.252 -8.357 -10.536 1.00 34.88 124 THR A N 1
ATOM 1008 C CA . THR A 1 124 ? 40.097 -8.564 -11.437 1.00 34.88 124 THR A CA 1
ATOM 1009 C C . THR A 1 124 ? 39.697 -7.236 -12.069 1.00 34.88 124 THR A C 1
ATOM 1011 O O . THR A 1 124 ? 38.969 -6.438 -11.474 1.00 34.88 124 THR A O 1
ATOM 1014 N N . ASP A 1 125 ? 40.204 -6.998 -13.278 1.00 37.53 125 ASP A N 1
ATOM 1015 C CA . ASP A 1 125 ? 39.719 -5.957 -14.186 1.00 37.53 125 ASP A CA 1
ATOM 1016 C C . ASP A 1 125 ? 38.352 -6.372 -14.751 1.00 37.53 125 ASP A C 1
ATOM 1018 O O . ASP A 1 125 ? 38.189 -6.653 -15.931 1.00 37.53 125 ASP A O 1
ATOM 1022 N N . GLU A 1 126 ? 37.345 -6.422 -13.883 1.00 36.34 126 GLU A N 1
ATOM 1023 C CA . GLU A 1 126 ? 35.969 -6.183 -14.307 1.00 36.34 126 GLU A CA 1
ATOM 1024 C C . GLU A 1 126 ? 35.592 -4.786 -13.812 1.00 36.34 126 GLU A C 1
ATOM 1026 O O . GLU A 1 126 ? 35.701 -4.528 -12.605 1.00 36.34 126 GLU A O 1
ATOM 1031 N N . PRO A 1 127 ? 35.193 -3.847 -14.686 1.00 37.38 127 PRO A N 1
ATOM 1032 C CA . PRO A 1 127 ? 34.772 -2.521 -14.258 1.00 37.38 127 PRO A CA 1
ATOM 1033 C C . PRO A 1 127 ? 33.617 -2.663 -13.260 1.00 37.38 127 PRO A C 1
ATOM 1035 O O . PRO A 1 127 ? 32.603 -3.302 -13.513 1.00 37.38 127 PRO A O 1
ATOM 1038 N N . GLY A 1 128 ? 33.812 -2.120 -12.057 1.00 40.69 128 GLY A N 1
ATOM 1039 C CA . GLY A 1 128 ? 32.859 -2.196 -10.949 1.00 40.69 128 GLY A CA 1
ATOM 1040 C C . GLY A 1 128 ? 31.669 -1.252 -11.107 1.00 40.69 128 GLY A C 1
ATOM 1041 O O . GLY A 1 128 ? 31.364 -0.530 -10.165 1.00 40.69 128 GLY A O 1
ATOM 1042 N N . GLY A 1 129 ? 31.016 -1.242 -12.265 1.00 45.75 129 GLY A N 1
ATOM 1043 C CA . GLY A 1 129 ? 29.869 -0.383 -12.524 1.00 45.75 129 GLY A CA 1
ATOM 1044 C C . GLY A 1 129 ? 29.288 -0.635 -13.902 1.00 45.75 129 GLY A C 1
ATOM 1045 O O . GLY A 1 129 ? 29.712 0.023 -14.837 1.00 45.75 129 GLY A O 1
ATOM 1046 N N . ASP A 1 130 ? 28.365 -1.593 -14.012 1.00 53.62 130 ASP A N 1
ATOM 1047 C CA . ASP A 1 130 ? 27.435 -1.646 -15.155 1.00 53.62 130 ASP A CA 1
ATOM 1048 C C . ASP A 1 130 ? 26.256 -2.615 -14.984 1.00 53.62 130 ASP A C 1
ATOM 1050 O O . ASP A 1 130 ? 25.504 -2.812 -15.925 1.00 53.62 130 ASP A O 1
ATOM 1054 N N . ARG A 1 131 ? 26.030 -3.210 -13.797 1.00 61.28 131 ARG A N 1
ATOM 1055 C CA . ARG A 1 131 ? 24.843 -4.060 -13.644 1.00 61.28 131 ARG A CA 1
ATOM 1056 C C . ARG A 1 131 ? 23.578 -3.200 -13.700 1.00 61.28 131 ARG A C 1
ATOM 1058 O O . ARG A 1 131 ? 23.504 -2.231 -12.934 1.00 61.28 131 ARG A O 1
ATOM 1065 N N . PRO A 1 132 ? 22.573 -3.582 -14.505 1.00 70.69 132 PRO A N 1
ATOM 1066 C CA . PRO A 1 132 ? 21.324 -2.850 -14.614 1.00 70.69 132 PRO A CA 1
ATOM 1067 C C . PRO A 1 132 ? 20.691 -2.618 -13.240 1.00 70.69 132 PRO A C 1
ATOM 1069 O O . PRO A 1 132 ? 20.469 -3.563 -12.474 1.00 70.69 132 PRO A O 1
ATOM 1072 N N . ARG A 1 133 ? 20.379 -1.356 -12.924 1.00 86.69 133 ARG A N 1
ATOM 1073 C CA . ARG A 1 133 ? 19.742 -0.999 -11.653 1.00 86.69 133 ARG A CA 1
ATOM 1074 C C . ARG A 1 133 ? 18.271 -1.406 -11.679 1.00 86.69 133 ARG A C 1
ATOM 1076 O O . ARG A 1 133 ? 17.558 -1.121 -12.638 1.00 86.69 133 ARG A O 1
ATOM 1083 N N . ARG A 1 134 ? 17.798 -2.022 -10.600 1.00 92.06 134 ARG A N 1
ATOM 1084 C CA . ARG A 1 134 ? 16.389 -2.426 -10.452 1.00 92.06 134 ARG A CA 1
ATOM 1085 C C . ARG A 1 134 ? 15.598 -1.476 -9.561 1.00 92.06 134 ARG A C 1
ATOM 1087 O O . ARG A 1 134 ? 16.124 -0.968 -8.565 1.00 92.06 134 ARG A O 1
ATOM 1094 N N . ASN A 1 135 ? 14.325 -1.297 -9.889 1.00 96.12 135 ASN A N 1
ATOM 1095 C CA . ASN A 1 135 ? 13.333 -0.713 -8.999 1.00 96.12 135 ASN A CA 1
ATOM 1096 C C . ASN A 1 135 ? 12.463 -1.837 -8.421 1.00 96.12 135 ASN A C 1
ATOM 1098 O O . ASN A 1 135 ? 11.660 -2.433 -9.131 1.00 96.12 135 ASN A O 1
ATOM 1102 N N . PHE A 1 136 ? 12.607 -2.133 -7.131 1.00 95.81 136 PHE A N 1
ATOM 1103 C CA . PHE A 1 136 ? 11.943 -3.284 -6.513 1.00 95.81 136 PHE A CA 1
ATOM 1104 C C . PHE A 1 136 ? 10.411 -3.194 -6.533 1.00 95.81 136 PHE A C 1
ATOM 1106 O O . PHE A 1 136 ? 9.761 -4.234 -6.613 1.00 95.81 136 PHE A O 1
ATOM 1113 N N . LEU A 1 137 ? 9.838 -1.984 -6.514 1.00 96.75 137 LEU A N 1
ATOM 1114 C CA . LEU A 1 137 ? 8.395 -1.777 -6.661 1.00 96.75 137 LEU A CA 1
ATOM 1115 C C . LEU A 1 137 ? 7.933 -2.273 -8.030 1.00 96.75 137 LEU A C 1
ATOM 1117 O O . LEU A 1 137 ? 6.981 -3.042 -8.107 1.00 96.75 137 LEU A O 1
ATOM 1121 N N . TYR A 1 138 ? 8.643 -1.887 -9.091 1.00 95.69 138 TYR A N 1
ATOM 1122 C CA . TYR A 1 138 ? 8.325 -2.298 -10.459 1.00 95.69 138 TYR A CA 1
ATOM 1123 C C . TYR A 1 138 ? 8.508 -3.797 -10.664 1.00 95.69 138 TYR A C 1
ATOM 1125 O O . TYR A 1 138 ? 7.676 -4.437 -11.295 1.00 95.69 138 TYR A O 1
ATOM 1133 N N . GLU A 1 139 ? 9.565 -4.371 -10.095 1.00 93.31 139 GLU A N 1
ATOM 1134 C CA . GLU A 1 139 ? 9.807 -5.814 -10.145 1.00 93.31 139 GLU A CA 1
ATOM 1135 C C . GLU A 1 139 ? 8.689 -6.609 -9.448 1.00 93.31 139 GLU A C 1
ATOM 1137 O O . GLU A 1 139 ? 8.255 -7.643 -9.962 1.00 93.31 139 GLU A O 1
ATOM 1142 N N . ASP A 1 140 ? 8.202 -6.124 -8.299 1.00 94.69 140 ASP A N 1
ATOM 1143 C CA . ASP A 1 140 ? 7.156 -6.788 -7.518 1.00 94.69 140 ASP A CA 1
ATOM 1144 C C . ASP A 1 140 ? 5.754 -6.661 -8.152 1.00 94.69 140 ASP A C 1
ATOM 1146 O O . ASP A 1 140 ? 4.902 -7.497 -7.847 1.00 94.69 140 ASP A O 1
ATOM 1150 N N . LEU A 1 141 ? 5.508 -5.696 -9.055 1.00 94.00 141 LEU A N 1
ATOM 1151 C CA . LEU A 1 141 ? 4.237 -5.588 -9.801 1.00 94.00 141 LEU A CA 1
ATOM 1152 C C . LEU A 1 141 ? 3.934 -6.845 -10.629 1.00 94.00 141 LEU A C 1
ATOM 1154 O O . LEU A 1 141 ? 2.776 -7.218 -10.775 1.00 94.00 141 LEU A O 1
ATOM 1158 N N . PHE A 1 142 ? 4.967 -7.532 -11.123 1.00 90.12 142 PHE A N 1
ATOM 1159 C CA . PHE A 1 142 ? 4.821 -8.773 -11.897 1.00 90.12 142 PHE A CA 1
ATOM 1160 C C . PHE A 1 142 ? 4.364 -9.971 -11.056 1.00 90.12 142 PHE A C 1
ATOM 1162 O O . PHE A 1 142 ? 4.100 -11.030 -11.611 1.00 90.12 142 PHE A O 1
ATOM 1169 N N . ASN A 1 143 ? 4.308 -9.828 -9.729 1.00 90.69 143 ASN A N 1
ATOM 1170 C CA . ASN A 1 143 ? 3.851 -10.876 -8.815 1.00 90.69 143 ASN A CA 1
ATOM 1171 C C . ASN A 1 143 ? 2.430 -10.608 -8.288 1.00 90.69 143 ASN A C 1
ATOM 1173 O O . ASN A 1 143 ? 2.013 -11.227 -7.307 1.00 90.69 143 ASN A O 1
ATOM 1177 N N . LEU A 1 144 ? 1.725 -9.631 -8.863 1.00 90.81 144 LEU A N 1
ATOM 1178 C CA . LEU A 1 144 ? 0.335 -9.334 -8.546 1.00 90.81 144 LEU A CA 1
ATOM 1179 C C . LEU A 1 144 ? -0.605 -10.106 -9.491 1.00 90.81 144 LEU A C 1
ATOM 1181 O O . LEU A 1 144 ? -0.253 -10.300 -10.655 1.00 90.81 144 LEU A O 1
ATOM 1185 N N . PRO A 1 145 ? -1.795 -10.517 -9.012 1.00 90.31 145 PRO A N 1
ATOM 1186 C CA . PRO A 1 145 ? -2.353 -10.247 -7.679 1.00 90.31 145 PRO A CA 1
ATOM 1187 C C . PRO A 1 145 ? -1.852 -11.187 -6.561 1.00 90.31 145 PRO A C 1
ATOM 1189 O O . PRO A 1 145 ? -2.060 -10.887 -5.386 1.00 90.31 145 PRO A O 1
ATOM 1192 N N . ASP A 1 146 ? -1.142 -12.269 -6.885 1.00 89.62 146 ASP A N 1
ATOM 1193 C CA . ASP A 1 146 ? -0.805 -13.356 -5.945 1.00 89.62 146 ASP A CA 1
ATOM 1194 C C . ASP A 1 146 ? -0.121 -12.894 -4.646 1.00 89.62 146 ASP A C 1
ATOM 1196 O O . ASP A 1 146 ? -0.428 -13.370 -3.553 1.00 89.62 146 ASP A O 1
ATOM 1200 N N . ASN A 1 147 ? 0.799 -11.929 -4.734 1.00 91.75 147 ASN A N 1
ATOM 1201 C CA . ASN A 1 147 ? 1.536 -11.403 -3.582 1.00 91.75 147 ASN A CA 1
ATOM 1202 C C . ASN A 1 147 ? 0.985 -10.074 -3.042 1.00 91.75 147 ASN A C 1
ATOM 1204 O O . ASN A 1 147 ? 1.717 -9.327 -2.381 1.00 91.75 147 ASN A O 1
ATOM 1208 N N . VAL A 1 148 ? -0.294 -9.762 -3.272 1.00 94.25 148 VAL A N 1
ATOM 1209 C CA . VAL A 1 148 ? -0.847 -8.434 -2.964 1.00 94.25 148 VAL A CA 1
ATOM 1210 C C . VAL A 1 148 ? -0.691 -8.020 -1.506 1.00 94.25 148 VAL A C 1
ATOM 1212 O O . VAL A 1 148 ? -0.283 -6.895 -1.231 1.00 94.25 148 VAL A O 1
ATOM 1215 N N . ARG A 1 149 ? -0.882 -8.931 -0.547 1.00 93.81 149 ARG A N 1
ATOM 1216 C CA . ARG A 1 149 ? -0.662 -8.613 0.871 1.00 93.81 149 ARG A CA 1
ATOM 1217 C C . ARG A 1 149 ? 0.782 -8.185 1.136 1.00 93.81 149 ARG A C 1
ATOM 1219 O O . ARG A 1 149 ? 1.012 -7.189 1.818 1.00 93.81 149 ARG A O 1
ATOM 1226 N N . LYS A 1 150 ? 1.762 -8.903 0.581 1.00 94.75 150 LYS A N 1
ATOM 1227 C CA . LYS A 1 150 ? 3.183 -8.546 0.714 1.00 94.75 150 LYS A CA 1
ATOM 1228 C C . LYS A 1 150 ? 3.464 -7.204 0.034 1.00 94.75 150 LYS A C 1
ATOM 1230 O O . LYS A 1 150 ? 4.164 -6.379 0.614 1.00 94.75 150 LYS A O 1
ATOM 1235 N N . PHE A 1 151 ? 2.887 -6.960 -1.141 1.00 96.56 151 PHE A N 1
ATOM 1236 C CA . PHE A 1 151 ? 3.015 -5.695 -1.867 1.00 96.56 151 PHE A CA 1
ATOM 1237 C C . PHE A 1 151 ? 2.478 -4.507 -1.054 1.00 96.56 151 PHE A C 1
ATOM 1239 O O . PHE A 1 151 ? 3.212 -3.552 -0.798 1.00 96.56 151 PHE A O 1
ATOM 1246 N N . VAL A 1 152 ? 1.238 -4.605 -0.568 1.00 96.75 152 VAL A N 1
ATOM 1247 C CA . VAL A 1 152 ? 0.567 -3.593 0.263 1.00 96.75 152 VAL A CA 1
ATOM 1248 C C . VAL A 1 152 ? 1.402 -3.285 1.505 1.00 96.75 152 VAL A C 1
ATOM 1250 O O . VAL A 1 152 ? 1.731 -2.127 1.760 1.00 96.75 152 VAL A O 1
ATOM 1253 N N . ARG A 1 153 ? 1.836 -4.318 2.238 1.00 95.19 153 ARG A N 1
ATOM 1254 C CA . ARG A 1 153 ? 2.666 -4.150 3.440 1.00 95.19 153 ARG A CA 1
ATOM 1255 C C . ARG A 1 153 ? 3.972 -3.413 3.150 1.00 95.19 153 ARG A C 1
ATOM 1257 O O . ARG A 1 153 ? 4.345 -2.514 3.897 1.00 95.19 153 ARG A O 1
ATOM 1264 N N . ARG A 1 154 ? 4.662 -3.785 2.070 1.00 95.44 154 ARG A N 1
ATOM 1265 C CA . ARG A 1 154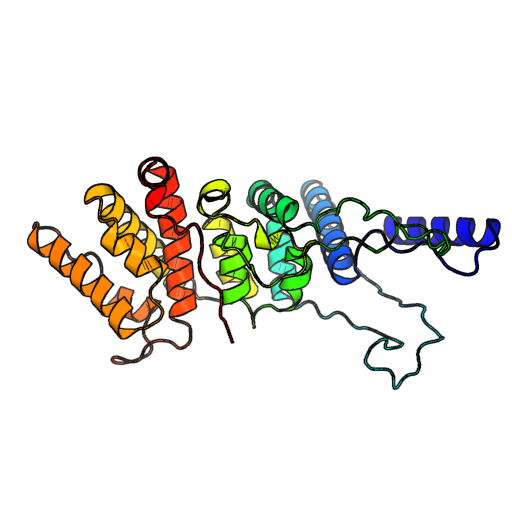 ? 5.972 -3.225 1.708 1.00 95.44 154 ARG A CA 1
ATOM 1266 C C . ARG A 1 154 ? 5.877 -1.780 1.247 1.00 95.44 154 ARG A C 1
ATOM 1268 O O . ARG A 1 154 ? 6.642 -0.947 1.726 1.00 95.44 154 ARG A O 1
ATOM 1275 N N . TYR A 1 155 ? 4.983 -1.498 0.305 1.00 96.94 155 TYR A N 1
ATOM 1276 C CA . TYR A 1 155 ? 5.010 -0.244 -0.447 1.00 96.94 155 TYR A CA 1
ATOM 1277 C C . TYR A 1 155 ? 3.977 0.772 0.024 1.00 96.94 155 TYR A C 1
ATOM 1279 O O . TYR A 1 155 ? 4.295 1.959 0.023 1.00 96.94 155 TYR A O 1
ATOM 1287 N N . LEU A 1 156 ? 2.799 0.316 0.464 1.00 96.81 156 LEU A N 1
ATOM 1288 C CA . LEU A 1 156 ? 1.687 1.188 0.860 1.00 96.81 156 LEU A CA 1
ATOM 1289 C C . LEU A 1 156 ? 1.607 1.387 2.380 1.00 96.81 156 LEU A C 1
ATOM 1291 O O . LEU A 1 156 ? 1.280 2.479 2.819 1.00 96.81 156 LEU A O 1
ATOM 1295 N N . LEU A 1 157 ? 1.975 0.381 3.184 1.00 95.06 157 LEU A N 1
ATOM 1296 C CA . LEU A 1 157 ? 2.130 0.505 4.647 1.00 95.06 157 LEU A CA 1
ATOM 1297 C C . LEU A 1 157 ? 3.562 0.819 5.097 1.00 95.06 157 LEU A C 1
ATOM 1299 O O . LEU A 1 157 ? 3.792 1.028 6.287 1.00 95.06 157 LEU A O 1
ATOM 1303 N N . ARG A 1 158 ? 4.533 0.817 4.175 1.00 94.38 158 ARG A N 1
ATOM 1304 C CA . ARG A 1 158 ? 5.949 1.116 4.463 1.00 94.38 158 ARG A CA 1
ATOM 1305 C C . ARG A 1 158 ? 6.570 0.199 5.533 1.00 94.38 158 ARG A C 1
ATOM 1307 O O . ARG A 1 158 ? 7.408 0.627 6.324 1.00 94.38 158 ARG A O 1
ATOM 1314 N N . ILE A 1 159 ? 6.176 -1.077 5.567 1.00 92.44 159 ILE A N 1
ATOM 1315 C CA . ILE A 1 159 ? 6.738 -2.067 6.496 1.00 92.44 159 ILE A CA 1
ATOM 1316 C C . ILE A 1 159 ? 8.033 -2.652 5.907 1.00 92.44 159 ILE A C 1
ATOM 1318 O O . ILE A 1 159 ? 8.010 -3.155 4.777 1.00 92.44 159 ILE A O 1
ATOM 1322 N N . PRO A 1 160 ? 9.154 -2.640 6.654 1.00 91.38 160 PRO A N 1
ATOM 1323 C CA . PRO A 1 160 ? 10.435 -3.105 6.142 1.00 91.38 160 PRO A CA 1
ATOM 1324 C C . PRO A 1 160 ? 10.516 -4.620 5.950 1.00 91.38 160 PRO A C 1
ATOM 1326 O O . PRO A 1 160 ? 9.949 -5.405 6.714 1.00 91.38 160 PRO A O 1
ATOM 1329 N N . VAL A 1 161 ? 11.333 -5.037 4.977 1.00 87.88 161 VAL A N 1
ATOM 1330 C CA . VAL A 1 161 ? 11.688 -6.447 4.733 1.00 87.88 161 VAL A CA 1
ATOM 1331 C C . VAL A 1 161 ? 13.151 -6.667 5.099 1.00 87.88 161 VAL A C 1
ATOM 1333 O O . VAL A 1 161 ? 14.041 -6.401 4.300 1.00 87.88 161 VAL A O 1
ATOM 1336 N N . ARG A 1 162 ? 13.424 -7.129 6.321 1.00 76.06 162 ARG A N 1
ATOM 1337 C CA . ARG A 1 162 ? 14.785 -7.116 6.894 1.00 76.06 162 ARG A CA 1
ATOM 1338 C C . ARG A 1 162 ? 15.713 -8.199 6.350 1.00 76.06 162 ARG A C 1
ATOM 1340 O O . ARG A 1 162 ? 16.903 -7.943 6.183 1.00 76.06 162 ARG A O 1
ATOM 1347 N N . ASN A 1 163 ? 15.167 -9.367 6.019 1.00 78.62 163 ASN A N 1
ATOM 1348 C CA . ASN A 1 163 ? 15.922 -10.527 5.533 1.00 78.62 163 ASN A CA 1
ATOM 1349 C C . ASN A 1 163 ? 16.190 -10.434 4.024 1.00 78.62 163 ASN A C 1
ATOM 1351 O O . ASN A 1 163 ? 15.900 -11.357 3.267 1.00 78.62 163 ASN A O 1
ATOM 1355 N N . GLN A 1 164 ? 16.687 -9.282 3.576 1.00 84.06 164 GLN A N 1
ATOM 1356 C CA . GLN A 1 164 ? 16.988 -9.012 2.174 1.00 84.06 164 GLN A CA 1
ATOM 1357 C C . GLN A 1 164 ? 18.439 -8.586 1.990 1.00 84.06 164 GLN A C 1
ATOM 1359 O O . GLN A 1 164 ? 19.174 -8.304 2.942 1.00 84.06 164 GLN A O 1
ATOM 1364 N N . ARG A 1 165 ? 18.859 -8.548 0.728 1.00 85.50 165 ARG A N 1
ATOM 1365 C CA . ARG A 1 165 ? 20.211 -8.145 0.344 1.00 85.50 165 ARG A CA 1
ATOM 1366 C C . ARG A 1 165 ? 20.529 -6.728 0.835 1.00 85.50 165 ARG A C 1
ATOM 1368 O O . ARG A 1 165 ? 19.639 -5.925 1.086 1.00 85.50 165 ARG A O 1
ATOM 1375 N N . GLU A 1 166 ? 21.813 -6.440 1.024 1.00 86.12 166 GLU A N 1
ATOM 1376 C CA . GLU A 1 166 ? 22.293 -5.148 1.546 1.00 86.12 166 GLU A CA 1
ATOM 1377 C C . GLU A 1 166 ? 21.909 -3.964 0.644 1.00 86.12 166 GLU A C 1
ATOM 1379 O O . GLU A 1 166 ? 21.692 -2.864 1.132 1.00 86.12 166 GLU A O 1
ATOM 1384 N N . ASP A 1 167 ? 21.762 -4.208 -0.658 1.00 89.19 167 ASP A N 1
ATOM 1385 C CA . ASP A 1 167 ? 21.365 -3.236 -1.678 1.00 89.19 167 ASP A CA 1
ATOM 1386 C C . ASP A 1 167 ? 19.839 -3.068 -1.827 1.00 89.19 167 ASP A C 1
ATOM 1388 O O . ASP A 1 167 ? 19.389 -2.305 -2.686 1.00 89.19 167 ASP A O 1
ATOM 1392 N N . ASP A 1 168 ? 19.033 -3.781 -1.034 1.00 91.88 168 ASP A N 1
ATOM 1393 C CA . ASP A 1 168 ? 17.570 -3.725 -1.091 1.00 91.88 168 ASP A CA 1
ATOM 1394 C C . ASP A 1 168 ? 17.025 -2.571 -0.226 1.00 91.88 168 ASP A C 1
ATOM 1396 O O . ASP A 1 168 ? 17.087 -2.646 1.009 1.00 91.88 168 ASP A O 1
ATOM 1400 N N . PRO A 1 169 ? 16.458 -1.510 -0.833 1.00 92.62 169 PRO A N 1
ATOM 1401 C CA . PRO A 1 169 ? 15.993 -0.330 -0.107 1.00 92.62 169 PRO A CA 1
ATOM 1402 C C . PRO A 1 169 ? 14.791 -0.625 0.800 1.00 92.62 169 PRO A C 1
ATOM 1404 O O . PRO A 1 169 ? 14.568 0.087 1.778 1.00 92.62 169 PRO A O 1
ATOM 1407 N N . ARG A 1 170 ? 14.050 -1.716 0.555 1.00 93.62 170 ARG A N 1
ATOM 1408 C CA . ARG A 1 170 ? 12.865 -2.100 1.342 1.00 93.62 170 ARG A CA 1
ATOM 1409 C C . ARG A 1 170 ? 13.216 -2.470 2.778 1.00 93.62 170 ARG A C 1
ATOM 1411 O O . ARG A 1 170 ? 12.334 -2.543 3.626 1.00 93.62 170 ARG A O 1
ATOM 1418 N N . ARG A 1 171 ? 14.496 -2.698 3.078 1.00 91.81 171 ARG A N 1
ATOM 1419 C CA . ARG A 1 171 ? 15.004 -2.876 4.447 1.00 91.81 171 ARG A CA 1
ATOM 1420 C C . ARG A 1 171 ? 14.919 -1.604 5.283 1.00 91.81 171 ARG A C 1
ATOM 1422 O O . ARG A 1 171 ? 14.845 -1.704 6.503 1.00 91.81 171 ARG A O 1
ATOM 1429 N N . LEU A 1 172 ? 14.977 -0.450 4.622 1.00 90.50 172 LEU A N 1
ATOM 1430 C CA . LEU A 1 172 ? 15.002 0.874 5.238 1.00 90.50 172 LEU A CA 1
ATOM 1431 C C . LEU A 1 172 ? 13.619 1.526 5.290 1.00 90.50 172 LEU A C 1
ATOM 1433 O O . LEU A 1 172 ? 13.503 2.629 5.812 1.00 90.50 172 LEU A O 1
ATOM 1437 N N . HIS A 1 173 ? 12.583 0.869 4.755 1.00 92.88 173 HIS A N 1
ATOM 1438 C CA . HIS A 1 173 ? 11.222 1.371 4.896 1.00 92.88 173 HIS A CA 1
ATOM 1439 C C . HIS A 1 173 ? 10.868 1.507 6.377 1.00 92.88 173 HIS A C 1
ATOM 1441 O O . HIS A 1 173 ? 11.203 0.649 7.199 1.00 92.88 173 HIS A O 1
ATOM 1447 N N . SER A 1 174 ? 10.179 2.587 6.706 1.00 91.31 174 SER A N 1
ATOM 1448 C CA . SER A 1 174 ? 9.827 2.897 8.082 1.00 91.31 174 SER A CA 1
ATOM 1449 C C . SER A 1 174 ? 8.490 3.598 8.090 1.00 91.31 174 SER A C 1
ATOM 1451 O O . SER A 1 174 ? 8.384 4.747 7.677 1.00 91.31 174 SER A O 1
ATOM 1453 N N . LEU A 1 175 ? 7.458 2.929 8.602 1.00 90.50 175 LEU A N 1
ATOM 1454 C CA . LEU A 1 175 ? 6.161 3.570 8.785 1.00 90.50 175 LEU A CA 1
ATOM 1455 C C . LEU A 1 175 ? 6.266 4.828 9.665 1.00 90.50 175 LEU A C 1
ATOM 1457 O O . LEU A 1 175 ? 5.543 5.793 9.451 1.00 90.50 175 LEU A O 1
ATOM 1461 N N . ARG A 1 176 ? 7.190 4.836 10.629 1.00 89.75 176 ARG A N 1
ATOM 1462 C CA . ARG A 1 176 ? 7.459 5.991 11.487 1.00 89.75 176 ARG A CA 1
ATOM 1463 C C . ARG A 1 176 ? 7.938 7.206 10.696 1.00 89.75 176 ARG A C 1
ATOM 1465 O O . ARG A 1 176 ? 7.438 8.303 10.924 1.00 89.75 176 ARG A O 1
ATOM 1472 N N . ASP A 1 177 ? 8.880 7.007 9.782 1.00 90.44 177 ASP A N 1
ATOM 1473 C CA . ASP A 1 177 ? 9.523 8.108 9.051 1.00 90.44 177 ASP A CA 1
ATOM 1474 C C . ASP A 1 177 ? 8.800 8.437 7.736 1.00 90.44 177 ASP A C 1
ATOM 1476 O O . ASP A 1 177 ? 8.946 9.524 7.181 1.00 90.44 177 ASP A O 1
ATOM 1480 N N . GLU A 1 178 ? 7.998 7.497 7.237 1.00 93.44 178 GLU A N 1
ATOM 1481 C CA . GLU A 1 178 ? 7.363 7.542 5.922 1.00 93.44 178 GLU A CA 1
ATOM 1482 C C . GLU A 1 178 ? 5.832 7.486 5.997 1.00 93.44 178 GLU A C 1
ATOM 1484 O O . GLU A 1 178 ? 5.181 7.190 4.996 1.00 93.44 178 GLU A O 1
ATOM 1489 N N . ALA A 1 179 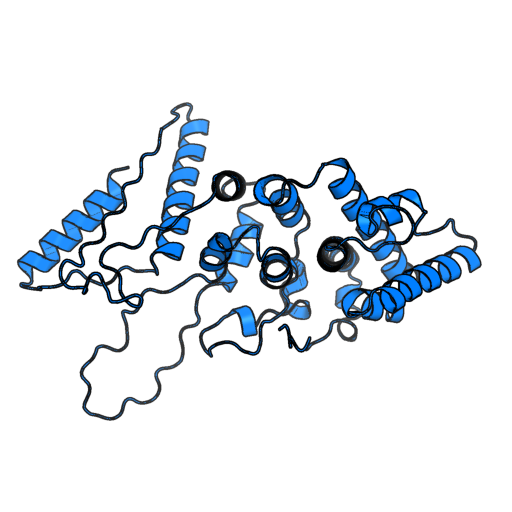? 5.235 7.791 7.156 1.00 93.06 179 ALA A N 1
ATOM 1490 C CA . ALA A 1 179 ? 3.778 7.838 7.332 1.00 93.06 179 ALA A CA 1
ATOM 1491 C C . ALA A 1 179 ? 3.083 8.752 6.308 1.00 93.06 179 ALA A C 1
ATOM 1493 O O . ALA A 1 179 ? 1.976 8.455 5.874 1.00 93.06 179 ALA A O 1
ATOM 1494 N N . SER A 1 180 ? 3.756 9.821 5.868 1.00 94.56 180 SER A N 1
ATOM 1495 C CA . SER A 1 180 ? 3.261 10.742 4.837 1.00 94.56 180 SER A CA 1
ATOM 1496 C C . SER A 1 180 ? 3.122 10.121 3.443 1.00 94.56 180 SER A C 1
ATOM 1498 O O . SER A 1 180 ? 2.507 10.724 2.570 1.00 94.56 180 SER A O 1
ATOM 1500 N N . LEU A 1 181 ? 3.703 8.941 3.210 1.00 96.19 181 LEU A N 1
ATOM 1501 C CA . LEU A 1 181 ? 3.595 8.203 1.947 1.00 96.19 181 LEU A CA 1
ATOM 1502 C C . LEU A 1 181 ? 2.487 7.151 1.971 1.00 96.19 181 LEU A C 1
ATOM 1504 O O . LEU A 1 181 ? 2.228 6.515 0.949 1.00 96.19 181 LEU A O 1
ATOM 1508 N N . VAL A 1 182 ? 1.872 6.920 3.131 1.00 96.88 182 VAL A N 1
ATOM 1509 C CA . VAL A 1 182 ? 0.740 6.006 3.253 1.00 96.88 182 VAL A CA 1
ATOM 1510 C C . VAL A 1 182 ? -0.478 6.705 2.664 1.00 96.88 182 VAL A C 1
ATOM 1512 O O . VAL A 1 182 ? -0.968 7.681 3.220 1.00 96.88 182 VAL A O 1
ATOM 1515 N N . SER A 1 183 ? -0.935 6.207 1.516 1.00 96.88 183 SER A N 1
ATOM 1516 C CA . SER A 1 183 ? -2.010 6.811 0.730 1.00 96.88 183 SER A CA 1
ATOM 1517 C C . SER A 1 183 ? -3.146 5.815 0.532 1.00 96.88 183 SER A C 1
ATOM 1519 O O . SER A 1 183 ? -2.998 4.786 -0.145 1.00 96.88 183 SER A O 1
ATOM 1521 N N . TRP A 1 184 ? -4.311 6.131 1.100 1.00 98.00 184 TRP A N 1
ATOM 1522 C CA . TRP A 1 184 ? -5.544 5.408 0.809 1.00 98.00 184 TRP A CA 1
ATOM 1523 C C . TRP A 1 184 ? -5.918 5.564 -0.661 1.00 98.00 184 TRP A C 1
ATOM 1525 O O . TRP A 1 184 ? -6.356 4.608 -1.288 1.00 98.00 184 TRP A O 1
ATOM 1535 N N . LYS A 1 185 ? -5.669 6.738 -1.242 1.00 96.94 185 LYS A N 1
ATOM 1536 C CA . LYS A 1 185 ? -5.961 7.032 -2.645 1.00 96.94 185 LYS A CA 1
ATOM 1537 C C . LYS A 1 185 ? -5.266 6.059 -3.608 1.00 96.94 185 LYS A C 1
ATOM 1539 O O . LYS A 1 185 ? -5.915 5.528 -4.510 1.00 96.94 185 LYS A O 1
ATOM 1544 N N . LEU A 1 186 ? -3.974 5.784 -3.411 1.00 97.62 186 LEU A N 1
ATOM 1545 C CA . LEU A 1 186 ? -3.247 4.771 -4.190 1.00 97.62 186 LEU A CA 1
ATOM 1546 C C . LEU A 1 186 ? -3.724 3.347 -3.881 1.00 97.62 186 LEU A C 1
ATOM 1548 O O . LEU A 1 186 ? -3.773 2.499 -4.771 1.00 97.62 186 LEU A O 1
ATOM 1552 N N . THR A 1 187 ? -4.089 3.091 -2.626 1.00 98.06 187 THR A N 1
ATOM 1553 C CA . THR A 1 187 ? -4.588 1.784 -2.182 1.00 98.06 187 THR A CA 1
ATOM 1554 C C . THR A 1 187 ? -5.919 1.451 -2.841 1.00 98.06 187 THR A C 1
ATOM 1556 O O . THR A 1 187 ? -6.052 0.389 -3.433 1.00 98.06 187 THR A O 1
ATOM 1559 N N . GLU A 1 188 ? -6.875 2.375 -2.822 1.00 97.81 188 GLU A N 1
ATOM 1560 C CA . GLU A 1 188 ? -8.175 2.253 -3.478 1.00 97.81 188 GLU A CA 1
ATOM 1561 C C . GLU A 1 188 ? -8.026 1.980 -4.980 1.00 97.81 188 GLU A C 1
ATOM 1563 O O . GLU A 1 188 ? -8.701 1.100 -5.516 1.00 97.81 188 GLU A O 1
ATOM 1568 N N . LEU A 1 189 ? -7.089 2.665 -5.646 1.00 97.06 189 LEU A N 1
ATOM 1569 C CA . LEU A 1 189 ? -6.782 2.415 -7.053 1.00 97.06 189 LEU A CA 1
ATOM 1570 C C . LEU A 1 189 ? -6.267 0.982 -7.281 1.00 97.06 189 LEU A C 1
ATOM 1572 O O . LEU A 1 189 ? -6.730 0.310 -8.199 1.00 97.06 189 LEU A O 1
ATOM 1576 N N . LEU A 1 190 ? -5.357 0.488 -6.434 1.00 97.00 190 LEU A N 1
ATOM 1577 C CA . LEU A 1 190 ? -4.866 -0.894 -6.505 1.00 97.00 190 LEU A CA 1
ATOM 1578 C C . LEU A 1 190 ? -6.002 -1.910 -6.297 1.00 97.00 190 LEU A C 1
ATOM 1580 O O . LEU A 1 190 ? -6.094 -2.892 -7.034 1.00 97.00 190 LEU A O 1
ATOM 1584 N N . LEU A 1 191 ? -6.868 -1.682 -5.304 1.00 96.19 191 LEU A N 1
ATOM 1585 C CA . LEU A 1 191 ? -7.996 -2.571 -5.006 1.00 96.19 191 LEU A CA 1
ATOM 1586 C C . LEU A 1 191 ? -8.956 -2.680 -6.191 1.00 96.19 191 LEU A C 1
ATOM 1588 O O . LEU A 1 191 ? -9.394 -3.783 -6.515 1.00 96.19 191 LEU A O 1
ATOM 1592 N N . ARG A 1 192 ? -9.250 -1.551 -6.842 1.00 95.38 192 ARG A N 1
ATOM 1593 C CA . ARG A 1 192 ? -10.184 -1.490 -7.967 1.00 95.38 192 ARG A CA 1
ATOM 1594 C C . ARG A 1 192 ? -9.602 -2.077 -9.249 1.00 95.38 192 ARG A C 1
ATOM 1596 O O . ARG A 1 192 ? -10.266 -2.882 -9.889 1.00 95.38 192 ARG A O 1
ATOM 1603 N N . GLU A 1 193 ? -8.391 -1.670 -9.625 1.00 92.75 193 GLU A N 1
ATOM 1604 C CA . GLU A 1 193 ? -7.825 -2.001 -10.941 1.00 92.75 193 GLU A CA 1
ATOM 1605 C C . GLU A 1 193 ? -7.120 -3.361 -10.964 1.00 92.75 193 GLU A C 1
ATOM 1607 O O . GLU A 1 193 ? -7.117 -4.016 -11.999 1.00 92.75 193 GLU A O 1
ATOM 1612 N N . VAL A 1 194 ? -6.515 -3.785 -9.845 1.00 92.62 194 VAL A N 1
ATOM 1613 C CA . VAL A 1 194 ? -5.653 -4.982 -9.807 1.00 92.62 194 VAL A CA 1
ATOM 1614 C C . VAL A 1 194 ? -6.296 -6.156 -9.089 1.00 92.62 194 VAL A C 1
ATOM 1616 O O . VAL A 1 194 ? -6.204 -7.285 -9.559 1.00 92.62 194 VAL A O 1
ATOM 1619 N N . ILE A 1 195 ? -6.915 -5.914 -7.932 1.00 92.31 195 ILE A N 1
ATOM 1620 C CA . ILE A 1 195 ? -7.537 -6.995 -7.152 1.00 92.31 195 ILE A CA 1
ATOM 1621 C C . ILE A 1 195 ? -8.974 -7.256 -7.619 1.00 92.31 195 ILE A C 1
ATOM 1623 O O . ILE A 1 195 ? -9.451 -8.383 -7.522 1.00 92.31 195 ILE A O 1
ATOM 1627 N N . GLY A 1 196 ? -9.667 -6.228 -8.117 1.00 90.81 196 GLY A N 1
ATOM 1628 C CA . GLY A 1 196 ? -11.076 -6.320 -8.494 1.00 90.81 196 GLY A CA 1
ATOM 1629 C C . GLY A 1 196 ? -12.013 -6.399 -7.286 1.00 90.81 196 GLY A C 1
ATOM 1630 O O . GLY A 1 196 ? -13.030 -7.086 -7.344 1.00 90.81 196 GLY A O 1
ATOM 1631 N N . VAL A 1 197 ? -11.672 -5.729 -6.176 1.00 91.12 197 VAL A N 1
ATOM 1632 C CA . VAL A 1 197 ? -12.570 -5.636 -5.013 1.00 91.12 197 VAL A CA 1
ATOM 1633 C C . VAL A 1 197 ? -13.779 -4.776 -5.377 1.00 91.12 197 VAL A C 1
ATOM 1635 O O . VAL A 1 197 ? -13.638 -3.718 -5.995 1.00 91.12 197 VAL A O 1
ATOM 1638 N N . ASP A 1 198 ? -14.969 -5.218 -4.983 1.00 91.12 198 ASP A N 1
ATOM 1639 C CA . ASP A 1 198 ? -16.200 -4.483 -5.222 1.00 91.12 198 ASP A CA 1
ATOM 1640 C C . ASP A 1 198 ? -16.220 -3.141 -4.472 1.00 91.12 198 ASP A C 1
ATOM 1642 O O . ASP A 1 198 ? -15.614 -2.954 -3.412 1.00 91.12 198 ASP A O 1
ATOM 1646 N N . LYS A 1 199 ? -16.934 -2.174 -5.052 1.00 93.44 199 LYS A N 1
ATOM 1647 C CA . LYS A 1 199 ? -16.970 -0.801 -4.543 1.00 93.44 199 LYS A CA 1
ATOM 1648 C C . LYS A 1 199 ? -17.525 -0.722 -3.119 1.00 93.44 199 LYS A C 1
ATOM 1650 O O . LYS A 1 199 ? -17.014 0.055 -2.318 1.00 93.44 199 LYS A O 1
ATOM 1655 N N . GLU A 1 200 ? -18.543 -1.522 -2.810 1.00 92.00 200 GLU A N 1
ATOM 1656 C CA . GLU A 1 200 ? -19.183 -1.531 -1.494 1.00 92.00 200 GLU A CA 1
ATOM 1657 C C . GLU A 1 200 ? -18.196 -1.987 -0.414 1.00 92.00 200 GLU A C 1
ATOM 1659 O O . GLU A 1 200 ? -18.032 -1.312 0.602 1.00 92.00 200 GLU A O 1
ATOM 1664 N N . ARG A 1 201 ? -17.446 -3.066 -0.657 1.00 92.44 201 ARG A N 1
ATOM 1665 C CA . ARG A 1 201 ? -16.409 -3.545 0.259 1.00 92.44 201 ARG A CA 1
ATOM 1666 C C . ARG A 1 201 ? -15.277 -2.536 0.428 1.00 92.44 201 ARG A C 1
ATOM 1668 O O . ARG A 1 201 ? -14.820 -2.338 1.553 1.00 92.44 201 ARG A O 1
ATOM 1675 N N . ILE A 1 202 ? -14.838 -1.871 -0.644 1.00 95.62 202 ILE A N 1
ATOM 1676 C CA . ILE A 1 202 ? -13.838 -0.789 -0.552 1.00 95.62 202 ILE A CA 1
ATOM 1677 C C . ILE A 1 202 ? -14.342 0.332 0.369 1.00 95.62 202 ILE A C 1
ATOM 1679 O O . ILE A 1 202 ? -13.602 0.783 1.247 1.00 95.62 202 ILE A O 1
ATOM 1683 N N . GLU A 1 203 ? -15.597 0.754 0.202 1.00 95.81 203 GLU A N 1
ATOM 1684 C CA . GLU A 1 203 ? -16.229 1.775 1.043 1.00 95.81 203 GLU A CA 1
ATOM 1685 C C . GLU A 1 203 ? -16.319 1.317 2.509 1.00 95.81 203 GLU A C 1
ATOM 1687 O O . GLU A 1 203 ? -15.917 2.064 3.399 1.00 95.81 203 GLU A O 1
ATOM 1692 N N . GLN A 1 204 ? -16.712 0.066 2.778 1.00 95.00 204 GLN A N 1
ATOM 1693 C CA . GLN A 1 204 ? -16.761 -0.469 4.147 1.00 95.00 204 GLN A CA 1
ATOM 1694 C C . GLN A 1 204 ? -15.384 -0.523 4.820 1.00 95.00 204 GLN A C 1
ATOM 1696 O O . GLN A 1 204 ? -15.261 -0.175 5.997 1.00 95.00 204 GLN A O 1
ATOM 1701 N N . ILE A 1 205 ? -14.336 -0.921 4.088 1.00 96.62 205 ILE A N 1
ATOM 1702 C CA . ILE A 1 205 ? -12.956 -0.917 4.597 1.00 96.62 205 ILE A CA 1
ATOM 1703 C C . ILE A 1 205 ? -12.534 0.512 4.956 1.00 96.62 205 ILE A C 1
ATOM 1705 O O . ILE A 1 205 ? -11.981 0.737 6.038 1.00 96.62 205 ILE A O 1
ATOM 1709 N N . ARG A 1 206 ? -12.819 1.478 4.073 1.00 97.75 206 ARG A N 1
ATOM 1710 C CA . ARG A 1 206 ? -12.493 2.892 4.291 1.00 97.75 206 ARG A CA 1
ATOM 1711 C C . ARG A 1 206 ? -13.212 3.443 5.520 1.00 97.75 206 ARG A C 1
ATOM 1713 O O . ARG A 1 206 ? -12.569 3.980 6.420 1.00 97.75 206 ARG A O 1
ATOM 1720 N N . ASP A 1 207 ? -14.524 3.259 5.584 1.00 96.69 207 ASP A N 1
ATOM 1721 C CA . ASP A 1 207 ? -15.367 3.813 6.641 1.00 96.69 207 ASP A CA 1
ATOM 1722 C C . ASP A 1 207 ? -15.066 3.162 7.998 1.00 96.69 207 ASP A C 1
ATOM 1724 O O . ASP A 1 207 ? -15.173 3.797 9.050 1.00 96.69 207 ASP A O 1
ATOM 1728 N N . LEU A 1 208 ? -14.682 1.881 8.011 1.00 97.06 208 LEU A N 1
ATOM 1729 C CA . LEU A 1 208 ? -14.173 1.234 9.217 1.00 97.06 208 LEU A CA 1
ATOM 1730 C C . LEU A 1 208 ? -12.833 1.844 9.654 1.00 97.06 208 LEU A C 1
ATOM 1732 O O . LEU A 1 208 ? -12.659 2.138 10.837 1.00 97.06 208 LEU A O 1
ATOM 1736 N N . GLY A 1 209 ? -11.911 2.077 8.717 1.00 97.62 209 GLY A N 1
ATOM 1737 C CA . GLY A 1 209 ? -10.639 2.743 9.001 1.00 97.62 209 GLY A CA 1
ATOM 1738 C C . GLY A 1 209 ? -10.820 4.145 9.586 1.00 97.62 209 GLY A C 1
ATOM 1739 O O . GLY A 1 209 ? -10.175 4.474 10.582 1.00 97.62 209 GLY A O 1
ATOM 1740 N N . ASP A 1 210 ? -11.750 4.931 9.038 1.00 98.00 210 ASP A N 1
ATOM 1741 C CA . ASP A 1 210 ? -12.089 6.271 9.536 1.00 98.00 210 ASP A CA 1
ATOM 1742 C C . ASP A 1 210 ? -12.622 6.236 10.970 1.00 98.00 210 ASP A C 1
ATOM 1744 O O . ASP A 1 210 ? -12.132 6.956 11.845 1.00 98.00 210 ASP A O 1
ATOM 1748 N N . ARG A 1 211 ? -13.583 5.346 11.243 1.00 96.81 211 ARG A N 1
ATOM 1749 C CA . ARG A 1 211 ? -14.161 5.173 12.584 1.00 96.81 211 ARG A CA 1
ATOM 1750 C C . ARG A 1 211 ? -13.115 4.750 13.610 1.00 96.81 211 ARG A C 1
ATOM 1752 O O . ARG A 1 211 ? -13.064 5.312 14.705 1.00 96.81 211 ARG A O 1
ATOM 1759 N N . LEU A 1 212 ? -12.265 3.783 13.263 1.00 97.56 212 LEU A N 1
ATOM 1760 C CA . LEU A 1 212 ? -11.222 3.295 14.164 1.00 97.56 212 LEU A CA 1
ATOM 1761 C C . LEU A 1 212 ? -10.123 4.337 14.401 1.00 97.56 212 LEU A C 1
ATOM 1763 O O . LEU A 1 212 ? -9.636 4.450 15.526 1.00 97.56 212 LEU A O 1
ATOM 1767 N N . ALA A 1 213 ? -9.757 5.133 13.395 1.00 97.88 213 ALA A N 1
ATOM 1768 C CA . ALA A 1 213 ? -8.825 6.245 13.575 1.00 97.88 213 ALA A CA 1
ATOM 1769 C C . ALA A 1 213 ? -9.395 7.327 14.498 1.00 97.88 213 ALA A C 1
ATOM 1771 O O . ALA A 1 213 ? -8.709 7.779 15.417 1.00 97.88 213 ALA A O 1
ATOM 1772 N N . ALA A 1 214 ? -10.660 7.706 14.293 1.00 97.19 214 ALA A N 1
ATOM 1773 C CA . ALA A 1 214 ? -11.344 8.673 15.145 1.00 97.19 214 ALA A CA 1
ATOM 1774 C C . ALA A 1 214 ? -11.406 8.190 16.603 1.00 97.19 214 ALA A C 1
ATOM 1776 O O . ALA A 1 214 ? -11.094 8.955 17.520 1.00 97.19 214 ALA A O 1
ATOM 1777 N N . TYR A 1 215 ? -11.732 6.910 16.812 1.00 97.38 215 TYR A N 1
ATOM 1778 C CA . TYR A 1 215 ? -11.698 6.256 18.121 1.00 97.38 215 TYR A CA 1
ATOM 1779 C C . TYR A 1 215 ? -10.312 6.323 18.774 1.00 97.38 215 TYR A C 1
ATOM 1781 O O . TYR A 1 215 ? -10.180 6.854 19.879 1.00 97.38 215 TYR A O 1
ATOM 1789 N N . VAL A 1 216 ? -9.273 5.847 18.077 1.00 97.38 216 VAL A N 1
ATOM 1790 C CA . VAL A 1 216 ? -7.890 5.842 18.584 1.00 97.38 216 VAL A CA 1
ATOM 1791 C C . VAL A 1 216 ? -7.437 7.253 18.943 1.00 97.38 216 VAL A C 1
ATOM 1793 O O . VAL A 1 216 ? -6.867 7.454 20.014 1.00 97.38 216 VAL A O 1
ATOM 1796 N N . SER A 1 217 ? -7.720 8.236 18.088 1.00 97.00 217 SER A N 1
ATOM 1797 C CA . SER A 1 217 ? -7.325 9.624 18.321 1.00 97.00 217 SER A CA 1
ATOM 1798 C C . SER A 1 217 ? -8.069 10.262 19.495 1.00 97.00 217 SER A C 1
ATOM 1800 O O . SER A 1 217 ? -7.456 10.977 20.286 1.00 97.00 217 SER A O 1
ATOM 1802 N N . THR A 1 218 ? -9.376 10.017 19.619 1.00 95.12 218 THR A N 1
ATOM 1803 C CA . THR A 1 218 ? -10.228 10.654 20.640 1.00 95.12 218 THR A CA 1
ATOM 1804 C C . THR A 1 218 ? -10.009 10.037 22.016 1.00 95.12 218 THR A C 1
ATOM 1806 O O . THR A 1 218 ? -9.914 10.750 23.012 1.00 95.12 218 THR A O 1
ATOM 1809 N N . GLU A 1 219 ? -9.904 8.710 22.090 1.00 94.38 219 GLU A N 1
ATOM 1810 C CA . GLU A 1 219 ? -9.723 7.994 23.356 1.00 94.38 219 GLU A CA 1
ATOM 1811 C C . GLU A 1 219 ? -8.254 7.788 23.729 1.00 94.38 219 GLU A C 1
ATOM 1813 O O . GLU A 1 219 ? -7.964 7.303 24.824 1.00 94.38 219 GLU A O 1
ATOM 1818 N N . ASN A 1 220 ? -7.338 8.161 22.832 1.00 95.19 220 ASN A N 1
ATOM 1819 C CA . ASN A 1 220 ? -5.908 7.898 22.932 1.00 95.19 220 ASN A CA 1
ATOM 1820 C C . ASN A 1 220 ? -5.603 6.417 23.227 1.00 95.19 220 ASN A C 1
ATOM 1822 O O . ASN A 1 220 ? -4.712 6.096 24.022 1.00 95.19 220 ASN A O 1
ATOM 1826 N N . ASP A 1 221 ? -6.357 5.500 22.608 1.00 95.62 221 ASP A N 1
ATOM 1827 C CA . ASP A 1 221 ? -6.219 4.062 22.856 1.00 95.62 221 ASP A CA 1
ATOM 1828 C C . ASP A 1 221 ? -5.040 3.464 22.078 1.00 95.62 221 ASP A C 1
ATOM 1830 O O . ASP A 1 221 ? -5.160 2.775 21.060 1.00 95.62 221 ASP A O 1
ATOM 1834 N N . ARG A 1 222 ? -3.853 3.732 22.618 1.00 95.06 222 ARG A N 1
ATOM 1835 C CA . ARG A 1 222 ? -2.576 3.214 22.129 1.00 95.06 222 ARG A CA 1
ATOM 1836 C C . ARG A 1 222 ? -2.520 1.684 22.151 1.00 95.06 222 ARG A C 1
ATOM 1838 O O . ARG A 1 222 ? -1.884 1.089 21.289 1.00 95.06 222 ARG A O 1
ATOM 1845 N N . ARG A 1 223 ? -3.182 1.041 23.124 1.00 93.88 223 ARG A N 1
ATOM 1846 C CA . ARG A 1 223 ? -3.162 -0.423 23.282 1.00 93.88 223 ARG A CA 1
ATOM 1847 C C . ARG A 1 223 ? -3.961 -1.093 22.177 1.00 93.88 223 ARG A C 1
ATOM 1849 O O . ARG A 1 223 ? -3.474 -2.056 21.588 1.00 93.88 223 ARG A O 1
ATOM 1856 N N . PHE A 1 224 ? -5.151 -0.572 21.884 1.00 96.31 224 PHE A N 1
ATOM 1857 C CA . PHE A 1 224 ? -5.950 -1.043 20.761 1.00 96.31 224 PHE A CA 1
ATOM 1858 C C . PHE A 1 224 ? -5.196 -0.871 19.441 1.00 96.31 224 PHE A C 1
ATOM 1860 O O . PHE A 1 224 ? -5.097 -1.834 18.686 1.00 96.31 224 PHE A O 1
ATOM 1867 N N . PHE A 1 225 ? -4.594 0.299 19.197 1.00 96.38 225 PHE A N 1
ATOM 1868 C CA . PHE A 1 225 ? -3.820 0.535 17.976 1.00 96.38 225 PHE A CA 1
ATOM 1869 C C . PHE A 1 225 ? -2.679 -0.483 17.801 1.00 96.38 225 PHE A C 1
ATOM 1871 O O . PHE A 1 225 ? -2.571 -1.114 16.749 1.00 96.38 225 PHE A O 1
ATOM 1878 N N . THR A 1 226 ? -1.862 -0.707 18.837 1.00 93.50 226 THR A N 1
ATOM 1879 C CA . THR A 1 226 ? -0.761 -1.684 18.777 1.00 93.50 226 THR A CA 1
ATOM 1880 C C . THR A 1 226 ? -1.267 -3.113 18.556 1.00 93.50 226 THR A C 1
ATOM 1882 O O . THR A 1 226 ? -0.675 -3.854 17.764 1.00 93.50 226 THR A O 1
ATOM 1885 N N . ALA A 1 227 ? -2.367 -3.505 19.207 1.00 94.06 227 ALA A N 1
ATOM 1886 C CA . ALA A 1 227 ? -2.985 -4.815 19.000 1.00 94.06 227 ALA A CA 1
ATOM 1887 C C . ALA A 1 227 ? -3.499 -4.965 17.558 1.00 94.06 227 ALA A C 1
ATOM 1889 O O . ALA A 1 227 ? -3.151 -5.928 16.879 1.00 94.06 227 ALA A O 1
ATOM 1890 N N . PHE A 1 228 ? -4.240 -3.976 17.052 1.00 95.12 228 PHE A N 1
ATOM 1891 C CA . PHE A 1 228 ? -4.762 -3.973 15.685 1.00 95.12 228 PHE A CA 1
ATOM 1892 C C . PHE A 1 228 ? -3.640 -4.075 14.642 1.00 95.12 228 PHE A C 1
ATOM 1894 O O . PHE A 1 228 ? -3.752 -4.816 13.668 1.00 95.12 228 PHE A O 1
ATOM 1901 N N . PHE A 1 229 ? -2.530 -3.371 14.870 1.00 91.88 229 PHE A N 1
ATOM 1902 C CA . PHE A 1 229 ? -1.383 -3.361 13.968 1.00 91.88 229 PHE A CA 1
ATOM 1903 C C . PHE A 1 229 ? -0.668 -4.724 13.884 1.00 91.88 229 PHE A C 1
ATOM 1905 O O . PHE A 1 229 ? -0.252 -5.165 12.807 1.00 91.88 229 PHE A O 1
ATOM 1912 N N . SER A 1 230 ? -0.466 -5.378 15.030 1.00 89.88 230 SER A N 1
ATOM 1913 C CA . SER A 1 230 ? 0.498 -6.481 15.154 1.00 89.88 230 SER A CA 1
ATOM 1914 C C . SER A 1 230 ? -0.126 -7.877 15.196 1.00 89.88 230 SER A C 1
ATOM 1916 O O . SER A 1 230 ? 0.550 -8.843 14.83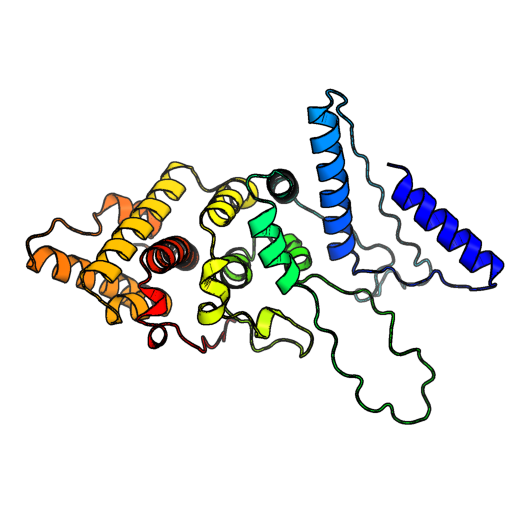2 1.00 89.88 230 SER A O 1
ATOM 1918 N N . GLU A 1 231 ? -1.400 -7.999 15.571 1.00 92.50 231 GLU A N 1
ATOM 1919 C CA . GLU A 1 231 ? -2.006 -9.282 15.930 1.00 92.50 231 GLU A CA 1
ATOM 1920 C C . GLU A 1 231 ? -2.128 -10.256 14.749 1.00 92.50 231 GLU A C 1
ATOM 1922 O O . GLU A 1 231 ? -2.704 -9.940 13.708 1.00 92.50 231 GLU A O 1
ATOM 1927 N N . ARG A 1 232 ? -1.580 -11.466 14.901 1.00 88.19 232 ARG A N 1
ATOM 1928 C CA . ARG A 1 232 ? -1.488 -12.480 13.832 1.00 88.19 232 ARG A CA 1
ATOM 1929 C C . ARG A 1 232 ? -2.561 -13.555 13.938 1.00 88.19 232 ARG A C 1
ATOM 1931 O O . ARG A 1 232 ? -2.836 -14.232 12.936 1.00 88.19 232 ARG A O 1
ATOM 1938 N N . ASN A 1 233 ? -3.117 -13.727 15.133 1.00 92.81 233 ASN A N 1
ATOM 1939 C CA . ASN A 1 233 ? -4.169 -14.680 15.426 1.00 92.81 233 ASN A CA 1
ATOM 1940 C C . ASN A 1 233 ? -5.537 -13.995 15.281 1.00 92.81 233 ASN A C 1
ATOM 1942 O O . ASN A 1 233 ? -5.764 -12.917 15.828 1.00 92.81 233 ASN A O 1
ATOM 1946 N N . TYR A 1 234 ? -6.442 -14.622 14.531 1.00 92.69 234 TYR A N 1
ATOM 1947 C CA . TYR A 1 234 ? -7.746 -14.032 14.243 1.00 92.69 234 TYR A CA 1
ATOM 1948 C C . TYR A 1 234 ? -8.608 -13.849 15.499 1.00 92.69 234 TYR A C 1
ATOM 1950 O O . TYR A 1 234 ? -9.234 -12.805 15.657 1.00 92.69 234 TYR A O 1
ATOM 1958 N N . ASP A 1 235 ? -8.590 -14.802 16.431 1.00 92.38 235 ASP A N 1
ATOM 1959 C CA . ASP A 1 235 ? -9.382 -14.730 17.663 1.00 92.38 235 ASP A CA 1
ATOM 1960 C C . ASP A 1 235 ? -8.909 -13.592 18.563 1.00 92.38 235 ASP A C 1
ATOM 1962 O O . ASP A 1 235 ? -9.711 -12.836 19.112 1.00 92.38 235 ASP A O 1
ATOM 1966 N N . LEU A 1 236 ? -7.592 -13.426 18.699 1.00 94.50 236 LEU A N 1
ATOM 1967 C CA . LEU A 1 236 ? -7.015 -12.307 19.443 1.00 94.50 236 LEU A CA 1
ATOM 1968 C C . LEU A 1 236 ? -7.320 -10.966 18.762 1.00 94.50 236 LEU A C 1
ATOM 1970 O O . LEU A 1 236 ? -7.670 -10.000 19.446 1.00 94.50 236 LEU A O 1
ATOM 1974 N N . PHE A 1 237 ? -7.270 -10.925 17.429 1.00 95.12 237 PHE A N 1
ATOM 1975 C CA . PHE A 1 237 ? -7.616 -9.747 16.636 1.00 95.12 237 PHE A CA 1
ATOM 1976 C C . PHE A 1 237 ? -9.088 -9.356 16.836 1.00 95.12 237 PHE A C 1
ATOM 1978 O O . PHE A 1 237 ? -9.397 -8.218 17.198 1.00 95.12 237 PHE A O 1
ATOM 1985 N N . ARG A 1 238 ? -9.998 -10.325 16.702 1.00 94.31 238 ARG A N 1
ATOM 1986 C CA . ARG A 1 238 ? -11.434 -10.173 16.957 1.00 94.31 238 ARG A CA 1
ATOM 1987 C C . ARG A 1 238 ? -11.701 -9.718 18.389 1.00 94.31 238 ARG A C 1
ATOM 1989 O O . ARG A 1 238 ? -12.465 -8.782 18.611 1.00 94.31 238 ARG A O 1
ATOM 1996 N N . ASN A 1 239 ? -11.015 -10.306 19.365 1.00 95.31 239 ASN A N 1
ATOM 1997 C CA . ASN A 1 239 ? -11.133 -9.914 20.767 1.00 95.31 239 ASN A CA 1
ATOM 1998 C C . ASN A 1 239 ? -10.677 -8.471 21.025 1.00 95.31 239 ASN A C 1
ATOM 2000 O O . ASN A 1 239 ? -11.274 -7.792 21.863 1.00 95.31 239 ASN A O 1
ATOM 2004 N N . ALA A 1 240 ? -9.652 -7.976 20.324 1.00 96.06 240 ALA A N 1
ATOM 2005 C CA . ALA A 1 240 ? -9.236 -6.578 20.423 1.00 96.06 240 ALA A CA 1
ATOM 2006 C C . ALA A 1 240 ? -10.337 -5.627 19.920 1.00 96.06 240 ALA A C 1
ATOM 2008 O O . ALA A 1 240 ? -10.648 -4.648 20.600 1.00 96.06 240 ALA A O 1
ATOM 2009 N N . LEU A 1 241 ? -10.979 -5.957 18.792 1.00 95.94 241 LEU A N 1
ATOM 2010 C CA . LEU A 1 241 ? -12.115 -5.195 18.258 1.00 95.94 241 LEU A CA 1
ATOM 2011 C C . LEU A 1 241 ? -13.311 -5.195 19.216 1.00 95.94 241 LEU A C 1
ATOM 2013 O O . LEU A 1 241 ? -13.866 -4.137 19.504 1.00 95.94 241 LEU A O 1
ATOM 2017 N N . ILE A 1 242 ? -13.669 -6.357 19.771 1.00 94.88 242 ILE A N 1
ATOM 2018 C CA . ILE A 1 242 ? -14.767 -6.481 20.743 1.00 94.88 242 ILE A CA 1
ATOM 2019 C C . ILE A 1 242 ? -14.485 -5.633 21.986 1.00 94.88 242 ILE A C 1
ATOM 2021 O O . ILE A 1 242 ? -15.364 -4.909 22.452 1.00 94.88 242 ILE A O 1
ATOM 2025 N N . LYS A 1 243 ? -13.259 -5.682 22.521 1.00 95.81 243 LYS A N 1
ATOM 2026 C CA . LYS A 1 243 ? -12.872 -4.894 23.700 1.00 95.81 243 LYS A CA 1
ATOM 2027 C C . LYS A 1 243 ? -12.966 -3.392 23.442 1.00 95.81 243 LYS A C 1
ATOM 2029 O O . LYS A 1 243 ? -13.524 -2.695 24.288 1.00 95.81 243 LYS A O 1
ATOM 2034 N N . ALA A 1 244 ? -12.476 -2.914 22.297 1.00 95.94 244 ALA A N 1
ATOM 2035 C CA . ALA A 1 244 ? -12.591 -1.507 21.908 1.00 95.94 244 ALA A CA 1
ATOM 2036 C C . ALA A 1 244 ? -14.060 -1.085 21.754 1.00 95.94 244 ALA A C 1
ATOM 2038 O O . ALA A 1 244 ? -14.480 -0.074 22.315 1.00 95.94 244 ALA A O 1
ATOM 2039 N N . ASN A 1 245 ? -14.873 -1.912 21.089 1.00 95.62 245 ASN A N 1
ATOM 2040 C CA . ASN A 1 245 ? -16.300 -1.654 20.905 1.00 95.62 245 ASN A CA 1
ATOM 2041 C C . ASN A 1 245 ? -17.041 -1.557 22.252 1.00 95.62 245 ASN A C 1
ATOM 2043 O O . ASN A 1 245 ? -17.765 -0.598 22.507 1.00 95.62 245 ASN A O 1
ATOM 2047 N N . LEU A 1 246 ? -16.796 -2.506 23.165 1.00 95.00 246 LEU A N 1
ATOM 2048 C CA . LEU A 1 246 ? -17.370 -2.495 24.514 1.00 95.00 246 LEU A CA 1
ATOM 2049 C C . LEU A 1 246 ? -16.893 -1.298 25.342 1.00 95.00 246 LEU A C 1
ATOM 2051 O O . LEU A 1 246 ? -17.681 -0.726 26.094 1.00 95.00 246 LEU A O 1
ATOM 2055 N N . ALA A 1 247 ? -15.615 -0.927 25.239 1.00 94.88 247 ALA A N 1
ATOM 2056 C CA . ALA A 1 247 ? -15.073 0.235 25.935 1.00 94.88 247 ALA A CA 1
ATOM 2057 C C . ALA A 1 247 ? -15.736 1.533 25.457 1.00 94.88 247 ALA A C 1
ATOM 2059 O O . ALA A 1 247 ? -16.097 2.363 26.290 1.00 94.88 247 ALA A O 1
ATOM 2060 N N . HIS A 1 248 ? -15.956 1.669 24.148 1.00 95.00 248 HIS A N 1
ATOM 2061 C CA . HIS A 1 248 ? -16.618 2.826 23.556 1.00 95.00 248 HIS A CA 1
ATOM 2062 C C . HIS A 1 248 ? -18.093 2.927 23.977 1.00 95.00 248 HIS A C 1
ATOM 2064 O O . HIS A 1 248 ? -18.539 3.979 24.436 1.00 95.00 248 HIS A O 1
ATOM 2070 N N . VAL A 1 249 ? -18.829 1.809 23.932 1.00 95.25 249 VAL A N 1
ATOM 2071 C CA . VAL A 1 249 ? -20.241 1.748 24.354 1.00 95.25 249 VAL A CA 1
ATOM 2072 C C . VAL A 1 249 ? -20.405 2.037 25.846 1.00 95.25 249 V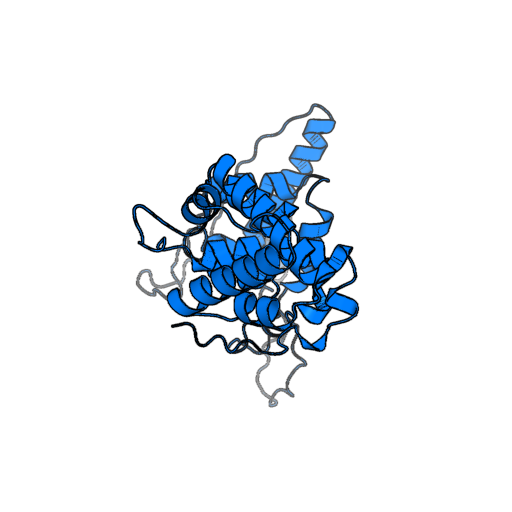AL A C 1
ATOM 2074 O O . VAL A 1 249 ? -21.309 2.771 26.240 1.00 95.25 249 VAL A O 1
ATOM 2077 N N . LYS A 1 250 ? -19.499 1.539 26.698 1.00 93.94 250 LYS A N 1
ATOM 2078 C CA . LYS A 1 250 ? -19.509 1.834 28.144 1.00 93.94 250 LYS A CA 1
ATOM 2079 C C . LYS A 1 250 ? -19.376 3.325 28.466 1.00 93.94 250 LYS A C 1
ATOM 2081 O O . LYS A 1 250 ? -19.732 3.727 29.569 1.00 93.94 250 LYS A O 1
ATOM 2086 N N . ARG A 1 251 ? -18.876 4.135 27.530 1.00 93.00 251 ARG A N 1
ATOM 2087 C CA . ARG A 1 251 ? -18.777 5.598 27.658 1.00 93.00 251 ARG A CA 1
ATOM 2088 C C . ARG A 1 251 ? -20.021 6.336 27.148 1.00 93.00 251 ARG A C 1
ATOM 2090 O O . ARG A 1 251 ? -20.024 7.560 27.149 1.00 93.00 251 ARG A O 1
ATOM 2097 N N . GLY A 1 252 ? -21.069 5.615 26.742 1.00 93.19 252 GLY A N 1
ATOM 2098 C CA . GLY A 1 252 ? -22.333 6.184 26.263 1.00 93.19 252 GLY A CA 1
ATOM 2099 C C . GLY A 1 252 ? -22.389 6.441 24.756 1.00 93.19 252 GLY A C 1
ATOM 2100 O O . GLY A 1 252 ? -23.347 7.047 24.286 1.00 93.19 252 GLY A O 1
ATOM 2101 N N . ASN A 1 253 ? -21.391 5.983 23.997 1.00 94.00 253 ASN A N 1
ATOM 2102 C CA . ASN A 1 253 ? -21.346 6.139 22.544 1.00 94.00 253 ASN A CA 1
ATOM 2103 C C . ASN A 1 253 ? -22.020 4.957 21.818 1.00 94.00 253 ASN A C 1
ATOM 2105 O O . ASN A 1 253 ? -22.124 3.865 22.387 1.00 94.00 253 ASN A O 1
ATOM 2109 N N . PRO A 1 254 ? -22.461 5.126 20.556 1.00 92.06 254 PRO A N 1
ATOM 2110 C CA . PRO A 1 254 ? -22.905 4.001 19.733 1.00 92.06 254 PRO A CA 1
ATOM 2111 C C . PRO A 1 254 ? -21.752 3.016 19.455 1.00 92.06 254 PRO A C 1
ATOM 2113 O O . PRO A 1 254 ? -20.590 3.404 19.548 1.00 92.06 254 PRO A O 1
ATOM 2116 N N . PRO A 1 255 ? -22.030 1.752 19.083 1.00 92.81 255 PRO A N 1
ATOM 2117 C CA . PRO A 1 255 ? -20.986 0.797 18.710 1.00 92.81 255 PRO A CA 1
ATOM 2118 C C . PRO A 1 255 ? -20.084 1.317 17.577 1.00 92.81 255 PRO A C 1
ATOM 2120 O O . PRO A 1 255 ? -20.575 1.795 16.556 1.00 92.81 255 PRO A O 1
ATOM 2123 N N . LEU A 1 256 ? -18.765 1.158 17.731 1.00 90.81 256 LEU A N 1
ATOM 2124 C CA . LEU A 1 256 ? -17.752 1.467 16.711 1.00 90.81 256 LEU A CA 1
ATOM 2125 C C . LEU A 1 256 ? -17.938 0.621 15.451 1.00 90.81 256 LEU A C 1
ATOM 2127 O O . LEU A 1 256 ? -17.770 1.095 14.326 1.00 90.81 256 LEU A O 1
ATOM 2131 N N . ILE A 1 257 ? -18.255 -0.654 15.667 1.00 90.75 257 ILE A N 1
ATOM 2132 C CA . ILE A 1 257 ? -18.384 -1.668 14.629 1.00 90.75 257 ILE A CA 1
ATOM 2133 C C . ILE A 1 257 ? -19.704 -2.395 14.864 1.00 90.75 257 ILE A C 1
ATOM 2135 O O . ILE A 1 257 ? -19.939 -2.944 15.946 1.00 90.75 257 ILE A O 1
ATOM 2139 N N . THR A 1 258 ? -20.565 -2.371 13.853 1.00 89.25 258 THR A N 1
ATOM 2140 C CA . THR A 1 258 ? -21.799 -3.157 13.790 1.00 89.25 258 THR A CA 1
ATOM 2141 C C . THR A 1 258 ? -21.550 -4.470 13.046 1.00 89.25 258 THR A C 1
ATOM 2143 O O . THR A 1 258 ? -20.498 -4.651 12.429 1.00 89.25 258 THR A O 1
ATOM 2146 N N . LEU A 1 259 ? -22.501 -5.404 13.128 1.00 86.88 259 LEU A N 1
ATOM 2147 C CA . LEU A 1 259 ? -22.336 -6.756 12.593 1.00 86.88 259 LEU A CA 1
ATOM 2148 C C . LEU A 1 259 ? -22.086 -6.764 11.077 1.00 86.88 259 LEU A C 1
ATOM 2150 O O . LEU A 1 259 ? -21.100 -7.347 10.638 1.00 86.88 259 LEU A O 1
ATOM 2154 N N . ASP A 1 260 ? -22.918 -6.075 10.293 1.00 87.19 260 ASP A N 1
ATOM 2155 C CA . ASP A 1 260 ? -22.838 -6.167 8.829 1.00 87.19 260 ASP A CA 1
ATOM 2156 C C . ASP A 1 260 ? -21.509 -5.626 8.267 1.00 87.19 260 ASP A C 1
ATOM 2158 O O . ASP A 1 260 ? -20.853 -6.353 7.520 1.00 87.19 260 ASP A O 1
ATOM 2162 N N . PRO A 1 261 ? -21.012 -4.433 8.667 1.00 87.19 261 PRO A N 1
ATOM 2163 C CA . PRO A 1 261 ? -19.689 -3.963 8.250 1.00 87.19 261 PRO A CA 1
ATOM 2164 C C . PRO A 1 261 ? -18.550 -4.887 8.685 1.00 87.19 261 PRO A C 1
ATOM 2166 O O . PRO A 1 261 ? -17.567 -5.035 7.963 1.00 87.19 261 PRO A O 1
ATOM 2169 N N . TYR A 1 262 ? -18.662 -5.513 9.861 1.00 90.50 262 TYR A N 1
ATOM 2170 C CA . TYR A 1 262 ? -17.652 -6.458 10.329 1.00 90.50 262 TYR A CA 1
ATOM 2171 C C . TYR A 1 262 ? -17.591 -7.699 9.437 1.00 90.50 262 TYR A C 1
ATOM 2173 O O . TYR A 1 262 ? -16.503 -8.067 8.990 1.00 90.50 262 TYR A O 1
ATOM 2181 N N . ILE A 1 263 ? -18.749 -8.295 9.136 1.00 89.31 263 ILE A N 1
ATOM 2182 C CA . ILE A 1 263 ? -18.845 -9.463 8.257 1.00 89.31 263 ILE A CA 1
ATOM 2183 C C . ILE A 1 263 ? -18.319 -9.109 6.865 1.00 89.31 263 ILE A C 1
ATOM 2185 O O . ILE A 1 263 ? -17.449 -9.803 6.348 1.00 89.31 263 ILE A O 1
ATOM 2189 N N . GLN A 1 264 ? -18.752 -7.983 6.292 1.00 87.94 264 GLN A N 1
ATOM 2190 C CA . GLN A 1 264 ? -18.322 -7.555 4.955 1.00 87.94 264 GLN A CA 1
ATOM 2191 C C . GLN A 1 264 ? -16.797 -7.419 4.822 1.00 87.94 264 GLN A C 1
ATOM 2193 O O . GLN A 1 264 ? -16.220 -7.760 3.784 1.00 87.94 264 GLN A O 1
ATOM 2198 N N . VAL A 1 265 ? -16.124 -6.954 5.877 1.00 90.69 265 VAL A N 1
ATOM 2199 C CA . VAL A 1 265 ? -14.671 -6.751 5.858 1.00 90.69 265 VAL A CA 1
ATOM 2200 C C . VAL A 1 265 ? -13.898 -8.030 6.204 1.00 90.69 265 VAL A C 1
ATOM 2202 O O . VAL A 1 265 ? -12.901 -8.320 5.536 1.00 90.69 265 VAL A O 1
ATOM 2205 N N . PHE A 1 266 ? -14.322 -8.796 7.218 1.00 92.00 266 PHE A N 1
ATOM 2206 C CA . PHE A 1 266 ? -13.488 -9.836 7.840 1.00 92.00 266 PHE A CA 1
ATOM 2207 C C . PHE A 1 266 ? -14.035 -11.267 7.813 1.00 92.00 266 PHE A C 1
ATOM 2209 O O . PHE A 1 266 ? -13.245 -12.175 8.083 1.00 92.00 266 PHE A O 1
ATOM 2216 N N . GLU A 1 267 ? -15.315 -11.507 7.513 1.00 87.06 267 GLU A N 1
ATOM 2217 C CA . GLU A 1 267 ? -15.916 -12.855 7.549 1.00 87.06 267 GLU A CA 1
ATOM 2218 C C . GLU A 1 267 ? -16.571 -13.263 6.213 1.00 87.06 267 GLU A C 1
ATOM 2220 O O . GLU A 1 267 ? -16.945 -12.435 5.381 1.00 87.06 267 GLU A O 1
ATOM 2225 N N . GLU A 1 268 ? -16.647 -14.572 5.980 1.00 79.06 268 GLU A N 1
ATOM 2226 C CA . GLU A 1 268 ? -17.362 -15.210 4.872 1.00 79.06 268 GLU A CA 1
ATOM 2227 C C . GLU A 1 268 ? -18.316 -16.257 5.466 1.00 79.06 268 GLU A C 1
ATOM 2229 O O . GLU A 1 268 ? -17.889 -17.303 5.945 1.00 79.06 268 GLU A O 1
ATOM 2234 N N . GLY A 1 269 ? -19.624 -15.979 5.459 1.00 62.75 269 GLY A N 1
ATOM 2235 C CA . GLY A 1 269 ? -20.618 -16.824 6.134 1.00 62.75 269 GLY A CA 1
ATOM 2236 C C . GLY A 1 269 ? -20.688 -16.588 7.651 1.00 62.75 269 GLY A C 1
ATOM 2237 O O . GLY A 1 269 ? -20.243 -15.556 8.145 1.00 62.75 269 GLY A O 1
ATOM 2238 N N . ASN A 1 270 ? -21.286 -17.525 8.395 1.00 60.16 270 ASN A N 1
ATOM 2239 C CA . ASN A 1 270 ? -21.441 -17.404 9.850 1.00 60.16 270 ASN A CA 1
ATOM 2240 C C . ASN A 1 270 ? -20.148 -17.816 10.573 1.00 60.16 270 ASN A C 1
ATOM 2242 O O . ASN A 1 270 ? -19.829 -19.002 10.612 1.00 60.16 270 ASN A O 1
ATOM 2246 N N . GLU A 1 271 ? -19.456 -16.849 11.186 1.00 62.72 271 GLU A N 1
ATOM 2247 C CA . GLU A 1 271 ? -18.317 -17.046 12.105 1.00 62.72 271 GLU A CA 1
ATOM 2248 C C . GLU A 1 271 ? -17.043 -17.652 11.484 1.00 62.72 271 GLU A C 1
ATOM 2250 O O . GLU A 1 271 ? -16.173 -18.157 12.197 1.00 62.72 271 GLU A O 1
ATOM 2255 N N . VAL A 1 272 ? -16.891 -17.586 10.158 1.00 71.12 272 VAL A N 1
ATOM 2256 C CA . VAL A 1 272 ? -15.672 -18.028 9.467 1.00 71.12 272 VAL A CA 1
ATOM 2257 C C . VAL A 1 272 ? -14.907 -16.813 8.955 1.00 71.12 272 VAL A C 1
ATOM 2259 O O . VAL A 1 272 ? -15.405 -16.039 8.138 1.00 71.12 272 VAL A O 1
ATOM 2262 N N . ALA A 1 273 ? -13.671 -16.649 9.430 1.00 74.38 273 ALA A N 1
ATOM 2263 C CA . ALA A 1 273 ? -12.773 -15.604 8.952 1.00 74.38 273 ALA A CA 1
ATOM 2264 C C . ALA A 1 273 ? -12.525 -15.753 7.448 1.00 74.38 273 ALA A C 1
ATOM 2266 O O . ALA A 1 273 ? -12.219 -16.853 6.977 1.00 74.38 273 ALA A O 1
ATOM 2267 N N . ARG A 1 274 ? -12.557 -14.641 6.707 1.00 85.62 274 ARG A N 1
ATOM 2268 C CA . ARG A 1 274 ? -12.156 -14.665 5.298 1.00 85.62 274 ARG A CA 1
ATOM 2269 C C . ARG A 1 274 ? -10.714 -15.148 5.163 1.00 85.62 274 ARG A C 1
ATOM 2271 O O . ARG A 1 274 ? -9.867 -14.737 5.964 1.00 85.62 274 ARG A O 1
ATOM 2278 N N . PRO A 1 275 ? -10.374 -15.922 4.119 1.00 84.31 275 PRO A N 1
ATOM 2279 C CA . PRO A 1 275 ? -8.987 -16.304 3.851 1.00 84.31 275 PRO A CA 1
ATOM 2280 C C . PRO A 1 275 ? -8.035 -15.095 3.772 1.00 84.31 275 PRO A C 1
ATOM 2282 O O . PRO A 1 275 ? -6.870 -15.181 4.168 1.00 84.31 275 PRO A O 1
ATOM 2285 N N . ASP A 1 276 ? -8.547 -13.944 3.323 1.00 87.94 276 ASP A N 1
ATOM 2286 C CA . ASP A 1 276 ? -7.816 -12.689 3.158 1.00 87.94 276 ASP A CA 1
ATOM 2287 C C . ASP A 1 276 ? -7.956 -11.709 4.344 1.00 87.94 276 ASP A C 1
ATOM 2289 O O . ASP A 1 276 ? -7.537 -10.557 4.225 1.00 87.94 276 ASP A O 1
ATOM 2293 N N . TRP A 1 277 ? -8.460 -12.121 5.518 1.00 93.69 277 TRP A N 1
ATOM 2294 C CA . TRP A 1 277 ? -8.710 -11.200 6.648 1.00 93.69 277 TRP A CA 1
ATOM 2295 C C . TRP A 1 277 ? -7.480 -10.373 7.058 1.00 93.69 277 TRP A C 1
ATOM 2297 O O . TRP A 1 277 ? -7.600 -9.228 7.497 1.00 93.69 277 TRP A O 1
ATOM 2307 N N . ARG A 1 278 ? -6.269 -10.927 6.896 1.00 94.19 278 ARG A N 1
ATOM 2308 C CA . ARG A 1 278 ? -5.011 -10.214 7.180 1.00 94.19 278 ARG A CA 1
ATOM 2309 C C . ARG A 1 278 ? -4.742 -9.098 6.177 1.00 94.19 278 ARG A C 1
ATOM 2311 O O . ARG A 1 278 ? -4.178 -8.079 6.564 1.00 94.19 278 ARG A O 1
ATOM 2318 N N . LEU A 1 279 ? -5.107 -9.302 4.910 1.00 94.44 279 LEU A N 1
ATOM 2319 C CA . LEU A 1 279 ? -5.085 -8.248 3.900 1.00 94.44 279 LEU A CA 1
ATOM 2320 C C . LEU A 1 279 ? -6.125 -7.190 4.263 1.00 94.44 279 LEU A C 1
ATOM 2322 O O . LEU A 1 279 ? -5.761 -6.026 4.356 1.00 94.44 279 LEU A O 1
ATOM 2326 N N . ALA A 1 280 ? -7.365 -7.584 4.567 1.00 95.25 280 ALA A N 1
ATOM 2327 C CA . ALA A 1 280 ? -8.413 -6.649 4.982 1.00 95.25 280 ALA A CA 1
ATOM 2328 C C . ALA A 1 280 ? -7.980 -5.786 6.181 1.00 95.25 280 ALA A C 1
ATOM 2330 O O . ALA A 1 280 ? -8.117 -4.566 6.150 1.00 95.25 280 ALA A O 1
ATOM 2331 N N . ARG A 1 281 ? -7.353 -6.391 7.198 1.00 96.50 281 ARG A N 1
ATOM 2332 C CA . ARG A 1 281 ? -6.766 -5.672 8.340 1.00 96.50 281 ARG A CA 1
ATOM 2333 C C . ARG A 1 281 ? -5.701 -4.672 7.896 1.00 96.50 281 ARG A C 1
ATOM 2335 O O . ARG A 1 281 ? -5.716 -3.536 8.357 1.00 96.50 281 ARG A O 1
ATOM 2342 N N . ASP A 1 282 ? -4.782 -5.085 7.025 1.00 96.75 282 ASP A N 1
ATOM 2343 C CA . ASP A 1 282 ? -3.725 -4.211 6.509 1.00 96.75 282 ASP A CA 1
ATOM 2344 C C . ASP A 1 282 ? -4.311 -3.039 5.689 1.00 96.75 282 ASP A C 1
ATOM 2346 O O . ASP A 1 282 ? -3.803 -1.926 5.779 1.00 96.75 282 ASP A O 1
ATOM 2350 N N . LEU A 1 283 ? -5.420 -3.242 4.968 1.00 97.94 283 LEU A N 1
ATOM 2351 C CA . LEU A 1 283 ? -6.130 -2.178 4.246 1.00 97.94 283 LEU A CA 1
ATOM 2352 C C . LEU A 1 283 ? -6.828 -1.197 5.198 1.00 97.94 283 LEU A C 1
ATOM 2354 O O . LEU A 1 283 ? -6.654 0.013 5.064 1.00 97.94 283 LEU A O 1
ATOM 2358 N N . VAL A 1 284 ? -7.551 -1.699 6.206 1.00 97.94 284 VAL A N 1
ATOM 2359 C CA . VAL A 1 284 ? -8.127 -0.850 7.265 1.00 97.94 284 VAL A CA 1
ATOM 2360 C C . VAL A 1 284 ? -7.017 -0.053 7.954 1.00 97.94 284 VAL A C 1
ATOM 2362 O O . VAL A 1 284 ? -7.166 1.142 8.200 1.00 97.94 284 VAL A O 1
ATOM 2365 N N . LEU A 1 285 ? -5.871 -0.689 8.206 1.00 97.44 285 LEU A N 1
ATOM 2366 C CA . LEU A 1 285 ? -4.719 -0.056 8.830 1.00 97.44 285 LEU A CA 1
ATOM 2367 C C . LEU A 1 285 ? -4.126 1.072 7.972 1.00 97.44 285 LEU A C 1
ATOM 2369 O O . LEU A 1 285 ? -3.764 2.101 8.536 1.00 97.44 285 LEU A O 1
ATOM 2373 N N . ILE A 1 286 ? -4.059 0.927 6.641 1.00 98.12 286 ILE A N 1
ATOM 2374 C CA . ILE A 1 286 ? -3.642 2.018 5.737 1.00 98.12 286 ILE A CA 1
ATOM 2375 C C . ILE A 1 286 ? -4.516 3.243 5.966 1.00 98.12 286 ILE A C 1
ATOM 2377 O O . ILE A 1 286 ? -3.999 4.336 6.201 1.00 98.12 286 ILE A O 1
ATOM 2381 N N . ARG A 1 287 ? -5.839 3.053 5.941 1.00 98.25 287 ARG A N 1
ATOM 2382 C CA . ARG A 1 287 ? -6.771 4.159 6.143 1.00 98.25 287 ARG A CA 1
ATOM 2383 C C . ARG A 1 287 ? -6.637 4.756 7.541 1.00 98.25 287 ARG A C 1
ATOM 2385 O O . ARG A 1 287 ? -6.615 5.976 7.683 1.00 98.25 287 ARG A O 1
ATOM 2392 N N . MET A 1 288 ? -6.480 3.911 8.563 1.00 98.00 288 MET A N 1
ATOM 2393 C CA . MET A 1 288 ? -6.267 4.377 9.931 1.00 98.00 288 MET A CA 1
ATOM 2394 C C . MET A 1 288 ? -5.010 5.238 10.058 1.00 98.00 288 MET A C 1
ATOM 2396 O O . MET A 1 288 ? -5.055 6.296 10.677 1.00 98.00 288 MET A O 1
ATOM 2400 N N . ILE A 1 289 ? -3.891 4.799 9.482 1.00 97.44 289 ILE A N 1
ATOM 2401 C CA . ILE A 1 289 ? -2.617 5.523 9.526 1.00 97.44 289 ILE A CA 1
ATOM 2402 C C . ILE A 1 289 ? -2.742 6.874 8.830 1.00 97.44 289 ILE A C 1
ATOM 2404 O O . ILE A 1 289 ? -2.318 7.872 9.404 1.00 97.44 289 ILE A O 1
ATOM 2408 N N . GLU A 1 290 ? -3.339 6.918 7.638 1.00 97.62 290 GLU A N 1
ATOM 2409 C CA . GLU A 1 290 ? -3.551 8.165 6.897 1.00 97.62 290 GLU A CA 1
ATOM 2410 C C . GLU A 1 290 ? -4.347 9.177 7.740 1.00 97.62 290 GLU A C 1
ATOM 2412 O O . GLU A 1 290 ? -3.939 10.329 7.899 1.00 97.62 290 GLU A O 1
ATOM 2417 N N . GLN A 1 291 ? -5.442 8.740 8.371 1.00 98.31 291 GLN A N 1
ATOM 2418 C CA . GLN A 1 291 ? -6.238 9.608 9.241 1.00 98.31 291 GLN A CA 1
ATOM 2419 C C . GLN A 1 291 ? -5.495 10.015 10.519 1.00 98.31 291 GLN A C 1
ATOM 2421 O O . GLN A 1 291 ? -5.499 11.187 10.891 1.00 98.31 291 GLN A O 1
ATOM 2426 N N . LEU A 1 292 ? -4.810 9.085 11.189 1.00 97.56 292 LEU A N 1
ATOM 2427 C CA . LEU A 1 292 ? -4.041 9.383 12.403 1.00 97.56 292 LEU A CA 1
ATOM 2428 C C . LEU A 1 292 ? -2.831 10.288 12.126 1.00 97.56 292 LEU A C 1
ATOM 2430 O O . LEU A 1 292 ? -2.422 11.045 13.013 1.00 97.56 292 LEU A O 1
ATOM 2434 N N . TYR A 1 293 ? -2.270 10.234 10.915 1.00 96.12 293 TYR A N 1
ATOM 2435 C CA . TYR A 1 293 ? -1.266 11.180 10.436 1.00 96.12 293 TYR A CA 1
ATOM 2436 C C . TYR A 1 293 ? -1.871 12.582 10.298 1.00 96.12 293 TYR A C 1
ATOM 2438 O O . TYR A 1 293 ? -1.355 13.526 10.895 1.00 96.12 293 TYR A O 1
ATOM 2446 N N . ASN A 1 294 ? -3.014 12.702 9.613 1.00 96.31 294 ASN A N 1
ATOM 2447 C CA . ASN A 1 294 ? -3.718 13.975 9.412 1.00 96.31 294 ASN A CA 1
ATOM 2448 C C . ASN A 1 294 ? -4.183 14.619 10.730 1.00 96.31 294 ASN A C 1
ATOM 2450 O O . ASN A 1 294 ? -4.132 15.837 10.883 1.00 96.31 294 ASN A O 1
ATOM 2454 N N . LEU A 1 295 ? -4.582 13.806 11.712 1.00 96.56 295 LEU A N 1
ATOM 2455 C CA . LEU A 1 295 ? -4.953 14.256 13.060 1.00 96.56 295 LEU A CA 1
ATOM 2456 C C . LEU A 1 295 ? -3.735 14.607 13.940 1.00 96.56 295 LEU A C 1
ATOM 2458 O O . LEU A 1 295 ? -3.893 15.038 15.085 1.00 96.56 295 LEU A O 1
ATOM 2462 N N . GLY A 1 296 ? -2.508 14.399 13.449 1.00 95.44 296 GLY A N 1
ATOM 2463 C CA . GLY A 1 296 ? -1.269 14.618 14.199 1.00 95.44 296 GLY A CA 1
ATOM 2464 C C . GLY A 1 296 ? -1.079 13.657 15.379 1.00 95.44 296 GLY A C 1
ATOM 2465 O O . GLY A 1 296 ? -0.232 13.899 16.243 1.00 95.44 296 GLY A O 1
ATOM 2466 N N . TRP A 1 297 ? -1.859 12.574 15.447 1.00 96.50 297 TRP A N 1
ATOM 2467 C CA . TRP A 1 297 ? -1.802 11.604 16.538 1.00 96.50 297 TRP A CA 1
ATOM 2468 C C . TRP A 1 297 ? -0.523 10.764 16.474 1.00 96.50 297 TRP A C 1
ATOM 2470 O O . TRP A 1 297 ? 0.115 10.555 17.508 1.00 96.50 297 TRP A O 1
ATOM 2480 N N . LEU A 1 298 ? -0.101 10.355 15.269 1.00 93.00 298 LEU A N 1
ATOM 2481 C CA . LEU A 1 298 ? 1.136 9.584 15.073 1.00 93.00 298 LEU A CA 1
ATOM 2482 C C . LEU A 1 298 ? 2.379 10.360 15.521 1.00 93.00 298 LEU A C 1
ATOM 2484 O O . LEU A 1 298 ? 3.238 9.795 16.188 1.00 93.00 298 LEU A O 1
ATOM 2488 N N . GLY A 1 299 ? 2.446 11.664 15.234 1.00 90.19 299 GLY A N 1
ATOM 2489 C CA . GLY A 1 299 ? 3.565 12.513 15.659 1.00 90.19 299 GLY A CA 1
ATOM 2490 C C . GLY A 1 299 ? 3.673 12.675 17.180 1.00 90.19 299 GLY A C 1
ATOM 2491 O O . GLY A 1 299 ? 4.768 12.860 17.702 1.00 90.19 299 GLY A O 1
ATOM 2492 N N . LYS A 1 300 ? 2.553 12.563 17.907 1.00 91.81 300 LYS A N 1
ATOM 2493 C CA . LYS A 1 300 ? 2.516 12.606 19.381 1.00 91.81 300 LYS A CA 1
ATOM 2494 C C . LYS A 1 300 ? 2.793 11.247 20.029 1.00 91.81 300 LYS A C 1
ATOM 2496 O O . LYS A 1 300 ? 3.220 11.206 21.176 1.00 91.81 300 LYS A O 1
ATOM 2501 N N . ASN A 1 301 ? 2.543 10.154 19.309 1.00 92.06 301 ASN A N 1
ATOM 2502 C CA . ASN A 1 301 ? 2.623 8.781 19.810 1.00 92.06 301 ASN A CA 1
ATOM 2503 C C . ASN A 1 301 ? 3.579 7.933 18.962 1.00 92.06 301 ASN A C 1
ATOM 2505 O O . ASN A 1 301 ? 3.280 6.797 18.607 1.00 92.06 301 ASN A O 1
ATOM 2509 N N . ILE A 1 302 ? 4.737 8.490 18.612 1.00 86.06 302 ILE A N 1
ATOM 2510 C CA . ILE A 1 302 ? 5.732 7.832 17.751 1.00 86.06 302 ILE A CA 1
ATOM 2511 C C . ILE A 1 302 ? 6.162 6.464 18.306 1.00 86.06 302 ILE A C 1
ATOM 2513 O O . ILE A 1 302 ? 6.467 5.546 17.551 1.00 86.06 302 ILE A O 1
ATOM 2517 N N . ASP A 1 303 ? 6.144 6.315 19.626 1.00 85.75 303 ASP A N 1
ATOM 2518 C CA . ASP A 1 303 ? 6.532 5.113 20.356 1.00 85.75 303 ASP A CA 1
ATOM 2519 C C . ASP A 1 303 ? 5.535 3.945 20.241 1.00 85.75 303 ASP A C 1
ATOM 2521 O O . ASP A 1 303 ? 5.870 2.825 20.623 1.00 85.75 303 ASP A O 1
ATOM 2525 N N . VAL A 1 304 ? 4.326 4.162 19.704 1.00 85.81 304 VAL A N 1
ATOM 2526 C CA . VAL A 1 304 ? 3.389 3.060 19.398 1.00 85.81 304 VAL A CA 1
ATOM 2527 C C . VAL A 1 304 ? 3.655 2.396 18.054 1.00 85.81 304 VAL A C 1
ATOM 2529 O O . VAL A 1 304 ? 3.153 1.297 17.808 1.00 85.81 304 VAL A O 1
ATOM 2532 N N . LEU A 1 305 ? 4.405 3.064 17.174 1.00 82.00 305 LEU A N 1
ATOM 2533 C CA . LEU A 1 305 ? 4.777 2.516 15.882 1.00 82.00 305 LEU A CA 1
ATOM 2534 C C . LEU A 1 305 ? 5.931 1.541 16.102 1.00 82.00 305 LEU A C 1
ATOM 2536 O O . LEU A 1 305 ? 6.969 1.936 16.637 1.00 82.00 305 LEU A O 1
ATOM 2540 N N . PRO A 1 306 ? 5.783 0.266 15.713 1.00 68.44 306 PRO A N 1
ATOM 2541 C CA . PRO A 1 306 ? 6.860 -0.682 15.899 1.00 68.44 306 PRO A CA 1
ATOM 2542 C C . PRO A 1 306 ? 8.040 -0.261 15.030 1.00 68.44 306 PRO A C 1
ATOM 2544 O O . PRO A 1 306 ? 7.928 -0.175 13.808 1.00 68.44 306 PRO A O 1
ATOM 2547 N N . GLU A 1 307 ? 9.198 -0.061 15.656 1.00 58.72 307 GLU A N 1
ATOM 2548 C CA . GLU A 1 307 ? 10.459 0.110 14.928 1.00 58.72 307 GLU A CA 1
ATOM 2549 C C . GLU A 1 307 ? 10.793 -1.154 14.117 1.00 58.72 307 GLU A C 1
ATOM 2551 O O . GLU A 1 307 ? 11.538 -1.116 13.134 1.00 58.72 307 GLU A O 1
ATOM 2556 N N . THR A 1 308 ? 10.250 -2.304 14.537 1.00 53.06 308 THR A N 1
ATOM 2557 C CA . THR A 1 308 ? 10.612 -3.626 14.047 1.00 53.06 308 THR A CA 1
ATOM 2558 C C . THR A 1 308 ? 9.376 -4.550 14.046 1.00 53.06 308 THR A C 1
ATOM 2560 O O . THR A 1 308 ? 8.840 -4.924 15.083 1.00 53.06 308 THR A O 1
ATOM 2563 N N . VAL A 1 309 ? 8.882 -4.946 12.870 1.00 50.12 309 VAL A N 1
ATOM 2564 C CA . VAL A 1 309 ? 8.044 -6.153 12.769 1.00 50.12 309 VAL A CA 1
ATOM 2565 C C . VAL A 1 309 ? 8.950 -7.236 12.215 1.00 50.12 309 VAL A C 1
ATOM 2567 O O . VAL A 1 309 ? 9.391 -7.137 11.069 1.00 50.12 309 VAL A O 1
ATOM 2570 N N . GLU A 1 310 ? 9.269 -8.249 13.018 1.00 41.94 310 GLU A N 1
ATOM 2571 C CA . GLU A 1 310 ? 9.958 -9.441 12.525 1.00 41.94 310 GLU A CA 1
ATOM 2572 C C . GLU A 1 310 ? 9.081 -10.116 11.467 1.00 41.94 310 GLU A C 1
ATOM 2574 O O . GLU A 1 310 ? 8.063 -10.744 11.766 1.00 41.94 310 GLU A O 1
ATOM 2579 N N . SER A 1 311 ? 9.459 -9.946 10.202 1.00 40.97 311 SER A N 1
ATOM 2580 C CA . SER A 1 311 ? 8.907 -10.685 9.072 1.00 40.97 311 SER A CA 1
ATOM 2581 C C . SER A 1 311 ? 9.568 -12.061 8.999 1.00 40.97 311 SER A C 1
ATOM 2583 O O . SER A 1 311 ? 10.337 -12.360 8.092 1.00 40.97 311 SER A O 1
ATOM 2585 N N . THR A 1 312 ? 9.272 -12.917 9.971 1.00 37.03 312 THR A N 1
ATOM 2586 C CA . THR A 1 312 ? 9.230 -14.363 9.737 1.00 37.03 312 THR A CA 1
ATOM 2587 C C . THR A 1 312 ? 7.900 -14.656 9.045 1.00 37.03 312 THR A C 1
ATOM 2589 O O . THR A 1 312 ? 6.893 -14.941 9.686 1.00 37.03 312 THR A O 1
ATOM 2592 N N . GLU A 1 313 ? 7.867 -14.441 7.730 1.00 42.75 313 GLU A N 1
ATOM 2593 C CA . GLU A 1 313 ? 6.829 -14.994 6.858 1.00 42.75 313 GLU A CA 1
ATOM 2594 C C . GLU A 1 313 ? 7.458 -16.185 6.127 1.00 42.75 313 GLU A C 1
ATOM 2596 O O . GLU A 1 313 ? 8.328 -15.980 5.277 1.00 42.75 313 GLU A O 1
ATOM 2601 N N . GLU A 1 314 ? 7.049 -17.397 6.513 1.00 33.16 314 GLU A N 1
ATOM 2602 C CA . GLU A 1 314 ? 7.011 -18.559 5.614 1.00 33.16 314 GLU A CA 1
ATOM 2603 C C . GLU A 1 314 ? 5.913 -18.348 4.562 1.00 33.16 314 GLU A C 1
ATOM 2605 O O . GLU A 1 314 ? 4.835 -17.811 4.926 1.00 33.16 314 GLU A O 1
#

Sequence (314 aa):
DLAFLEYNRRVLDLAQKAGRTKMPEARSSAKTLLIETLLEIERRRWEEAQDRRPSSVTAYLLSNSGQSNPLDERNPPLDIYHLPLEITSFLFSLVSDAYRSEWNAITERAWQMVLPAKRKKKGTDEPGGDRPRRNFLYEDLFNLPDNVRKFVRRYLLRIPVRNQREDDPRRLHSLRDEASLVSWKLTELLLREVIGVDKERIEQIRDLGDRLAAYVSTENDRRFFTAFFSERNYDLFRNALIKANLAHVKRGNPPLITLDPYIQVFEEGNEVARPDWRLARDLVLIRMIEQLYNLGWLGKNIDVLPETVESTEE